Protein AF-A0A934BK18-F1 (afdb_monomer_lite)

Structure (mmCIF, N/CA/C/O backbone):
data_AF-A0A934BK18-F1
#
_entry.id   AF-A0A934BK18-F1
#
loop_
_atom_site.group_PDB
_atom_site.id
_atom_site.type_symbol
_atom_site.label_atom_id
_atom_site.label_alt_id
_atom_site.label_comp_id
_atom_site.label_asym_id
_atom_site.label_entity_id
_atom_site.label_seq_id
_atom_site.pdbx_PDB_ins_code
_atom_site.Cartn_x
_atom_site.Cartn_y
_atom_site.Cartn_z
_atom_site.occupancy
_atom_site.B_iso_or_equiv
_atom_site.auth_seq_id
_atom_site.auth_comp_id
_atom_site.auth_asym_id
_atom_site.auth_atom_id
_atom_site.pdbx_PDB_model_num
ATOM 1 N N . MET A 1 1 ? 0.344 -13.585 41.968 1.00 35.19 1 MET A N 1
ATOM 2 C CA . MET A 1 1 ? -0.443 -13.131 43.135 1.00 35.19 1 MET A CA 1
ATOM 3 C C . MET A 1 1 ? -1.221 -11.877 42.760 1.00 35.19 1 MET A C 1
ATOM 5 O O . MET A 1 1 ? -0.662 -10.790 42.778 1.00 35.19 1 MET A O 1
ATOM 9 N N . ARG A 1 2 ? -2.486 -12.023 42.359 1.00 34.22 2 ARG A N 1
ATOM 10 C CA . ARG A 1 2 ? -3.417 -10.903 42.168 1.00 34.22 2 ARG A CA 1
ATOM 11 C C . ARG A 1 2 ? -4.513 -11.122 43.208 1.00 34.22 2 ARG A C 1
ATOM 13 O O . ARG A 1 2 ? -5.213 -12.125 43.140 1.00 34.22 2 ARG A O 1
ATOM 20 N N . LYS A 1 3 ? -4.533 -10.294 44.254 1.00 34.34 3 LYS A N 1
ATOM 21 C CA . LYS A 1 3 ? -5.496 -10.414 45.356 1.00 34.34 3 LYS A CA 1
ATOM 22 C C . LYS A 1 3 ? -6.856 -9.939 44.840 1.00 34.34 3 LYS A C 1
ATOM 24 O O . LYS A 1 3 ? -6.999 -8.765 44.517 1.00 34.34 3 LYS A O 1
ATOM 29 N N . TYR A 1 4 ? -7.811 -10.855 44.724 1.00 42.56 4 TYR A N 1
ATOM 30 C CA . TYR A 1 4 ? -9.207 -10.534 44.439 1.00 42.56 4 TYR A CA 1
ATOM 31 C C . TYR A 1 4 ? -9.927 -10.365 45.777 1.00 42.56 4 TYR A C 1
ATOM 33 O O . TYR A 1 4 ? -10.005 -11.307 46.563 1.00 42.56 4 TYR A O 1
ATOM 41 N N . LEU A 1 5 ? -10.378 -9.144 46.064 1.00 36.72 5 LEU A N 1
ATOM 42 C CA . LEU A 1 5 ? -11.170 -8.838 47.250 1.00 36.72 5 LEU A CA 1
ATOM 43 C C . LEU A 1 5 ? -12.638 -9.137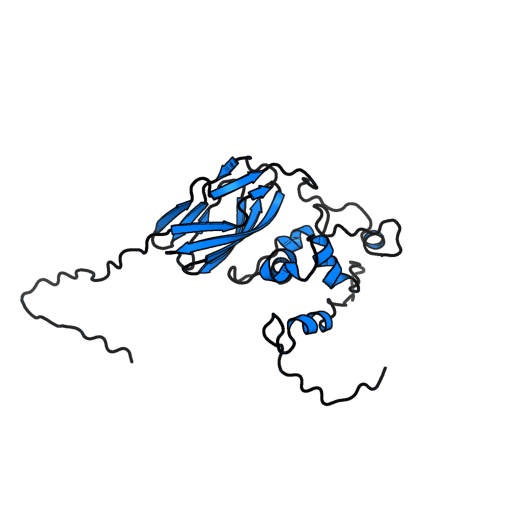 46.915 1.00 36.72 5 LEU A C 1
ATOM 45 O O . LEU A 1 5 ? -13.284 -8.360 46.216 1.00 36.72 5 LEU A O 1
ATOM 49 N N . PHE A 1 6 ? -13.141 -10.287 47.360 1.00 41.41 6 PHE A N 1
ATOM 50 C CA . PHE A 1 6 ? -14.564 -10.613 47.283 1.00 41.41 6 PHE A CA 1
ATOM 51 C C . PHE A 1 6 ? -15.267 -9.998 48.496 1.00 41.41 6 PHE A C 1
ATOM 53 O O . PHE A 1 6 ? -15.027 -10.412 49.628 1.00 41.41 6 PHE A O 1
ATOM 60 N N . PHE A 1 7 ? -16.119 -8.999 48.269 1.00 39.34 7 PHE A N 1
ATOM 61 C CA . PHE A 1 7 ? -17.065 -8.539 49.283 1.00 39.34 7 PHE A CA 1
ATOM 62 C C . PHE A 1 7 ? -18.228 -9.536 49.323 1.00 39.34 7 PHE A C 1
ATOM 64 O O . PHE A 1 7 ? -19.034 -9.588 48.397 1.00 39.34 7 PHE A O 1
ATOM 71 N N . ILE A 1 8 ? -18.285 -10.359 50.371 1.00 43.78 8 ILE A N 1
ATOM 72 C CA . ILE A 1 8 ? -19.408 -11.267 50.628 1.00 43.78 8 ILE A CA 1
ATOM 73 C C . ILE A 1 8 ? -20.387 -10.522 51.538 1.00 43.78 8 ILE A C 1
ATOM 75 O O . ILE A 1 8 ? -20.134 -10.366 52.730 1.00 43.78 8 ILE A O 1
ATOM 79 N N . ILE A 1 9 ? -21.493 -10.042 50.972 1.00 39.28 9 ILE A N 1
ATOM 80 C CA . ILE A 1 9 ? -22.655 -9.578 51.737 1.00 39.28 9 ILE A CA 1
ATOM 81 C C . ILE A 1 9 ? -23.662 -10.733 51.731 1.00 39.28 9 ILE A C 1
ATOM 83 O O . ILE A 1 9 ? -24.251 -11.042 50.698 1.00 39.28 9 ILE A O 1
ATOM 87 N N . CYS A 1 10 ? -23.819 -11.403 52.874 1.00 44.12 10 CYS A N 1
ATOM 88 C CA . CYS A 1 10 ? -24.831 -12.440 53.079 1.00 44.12 10 CYS A CA 1
ATOM 89 C C . CYS A 1 10 ? -26.169 -11.806 53.478 1.00 44.12 10 CYS A C 1
ATOM 91 O O . CYS A 1 10 ? -26.274 -11.293 54.588 1.00 44.12 10 CYS A O 1
ATOM 93 N N . LEU A 1 11 ? -27.191 -11.907 52.620 1.00 44.81 11 LEU A N 1
ATOM 94 C CA . LEU A 1 11 ? -28.612 -11.840 52.994 1.00 44.81 11 LEU A CA 1
ATOM 95 C C . LEU A 1 11 ? -29.493 -12.459 51.879 1.00 44.81 11 LEU A C 1
ATOM 97 O O . LEU A 1 11 ? -29.498 -11.966 50.758 1.00 44.81 11 LEU A O 1
ATOM 101 N N . ALA A 1 12 ? -30.255 -13.501 52.249 1.00 50.34 12 ALA A N 1
ATOM 102 C CA . ALA A 1 12 ? -31.345 -14.193 51.526 1.00 50.34 12 ALA A CA 1
ATOM 103 C C . ALA A 1 12 ? -31.002 -15.102 50.306 1.00 50.34 12 ALA A C 1
ATOM 105 O O . ALA A 1 12 ? -30.090 -14.809 49.533 1.00 50.34 12 ALA A O 1
ATOM 106 N N . PRO A 1 13 ? -31.730 -16.230 50.106 1.00 55.06 13 PRO A N 1
ATOM 107 C CA . PRO A 1 13 ? -31.470 -17.175 49.024 1.00 55.06 13 PRO A CA 1
ATOM 108 C C . PRO A 1 13 ? -32.047 -16.642 47.711 1.00 55.06 13 PRO A C 1
ATOM 110 O O . PRO A 1 13 ? -33.224 -16.792 47.401 1.00 55.06 13 PRO A O 1
ATOM 113 N N . GLY A 1 14 ? -31.185 -16.005 46.934 1.00 55.38 14 GLY A N 1
ATOM 114 C CA . GLY A 1 14 ? -31.468 -15.566 45.579 1.00 55.38 14 GLY A CA 1
ATOM 115 C C . GLY A 1 14 ? -30.178 -15.061 44.967 1.00 55.38 14 GLY A C 1
ATOM 116 O O . GLY A 1 14 ? -29.900 -13.866 45.005 1.00 55.38 14 GLY A O 1
ATOM 117 N N . LEU A 1 15 ? -29.348 -15.975 44.457 1.00 49.81 15 LEU A N 1
ATOM 118 C CA . LEU A 1 15 ? -28.104 -15.613 43.786 1.00 49.81 15 LEU A CA 1
ATOM 119 C C . LEU A 1 15 ? -28.438 -14.997 42.420 1.00 49.81 15 LEU A C 1
ATOM 121 O O . LEU A 1 15 ? -28.404 -15.666 41.390 1.00 49.81 15 LEU A O 1
ATOM 125 N N . VAL A 1 16 ? -28.777 -13.711 42.408 1.00 54.88 16 VAL A N 1
ATOM 126 C CA . VAL A 1 16 ? -28.779 -12.919 41.180 1.00 54.88 16 VAL A CA 1
ATOM 127 C C . VAL A 1 16 ? -27.325 -12.575 40.886 1.00 54.88 16 VAL A C 1
ATOM 129 O O . VAL A 1 16 ? -26.762 -11.633 41.442 1.00 54.88 16 VAL A O 1
ATOM 132 N N . VAL A 1 17 ? -26.693 -13.368 40.022 1.00 54.62 17 VAL A N 1
ATOM 133 C CA . VAL A 1 17 ? -25.404 -13.007 39.427 1.00 54.62 17 VAL A CA 1
ATOM 134 C C . VAL A 1 17 ? -25.679 -11.893 38.423 1.00 54.62 17 VAL A C 1
ATOM 136 O O . VAL A 1 17 ? -25.976 -12.150 37.259 1.00 54.62 17 VAL A O 1
ATOM 139 N N . THR A 1 18 ? -25.624 -10.637 38.861 1.00 53.00 18 THR A N 1
ATOM 140 C CA . THR A 1 18 ? -25.493 -9.527 37.918 1.00 53.00 18 THR A CA 1
ATOM 141 C C . THR A 1 18 ? -24.049 -9.531 37.414 1.00 53.00 18 THR A C 1
ATOM 143 O O . THR A 1 18 ? -23.119 -9.432 38.219 1.00 53.00 18 THR A O 1
ATOM 146 N N . PRO A 1 19 ? -23.791 -9.679 36.103 1.00 55.84 19 PRO A N 1
ATOM 147 C CA . PRO A 1 19 ? -22.443 -9.502 35.592 1.00 55.84 19 PRO A CA 1
ATOM 148 C C . PRO A 1 19 ? -22.043 -8.029 35.764 1.00 55.84 19 PRO A C 1
ATOM 150 O O . PRO A 1 19 ? -22.368 -7.172 34.944 1.00 55.84 19 PRO A O 1
ATOM 153 N N . LEU A 1 20 ? -21.311 -7.720 36.838 1.00 54.34 20 LEU A N 1
ATOM 154 C CA . LEU A 1 20 ? -20.524 -6.493 36.932 1.00 54.34 20 LEU A CA 1
ATOM 155 C C . LEU A 1 20 ? -19.337 -6.635 35.976 1.00 54.34 20 LEU A C 1
ATOM 157 O O . LEU A 1 20 ? -18.290 -7.146 36.355 1.00 54.34 20 LEU A O 1
ATOM 161 N N . ASN A 1 21 ? -19.545 -6.255 34.717 1.00 47.84 21 ASN A N 1
ATOM 162 C CA . ASN A 1 21 ? -18.524 -5.708 33.820 1.00 47.84 21 ASN A CA 1
ATOM 163 C C . ASN A 1 21 ? -19.182 -5.278 32.504 1.00 47.84 21 ASN A C 1
ATOM 165 O O . ASN A 1 21 ? -18.887 -5.802 31.435 1.00 47.84 21 ASN A O 1
ATOM 169 N N . THR A 1 22 ? -20.055 -4.272 32.564 1.00 48.25 22 THR A N 1
ATOM 170 C CA . THR A 1 22 ? -20.246 -3.425 31.382 1.00 48.25 22 THR A CA 1
ATOM 171 C C . THR A 1 22 ? -19.159 -2.357 31.433 1.00 48.25 22 THR A C 1
ATOM 173 O O . THR A 1 22 ? -19.384 -1.244 31.901 1.00 48.25 22 THR A O 1
ATOM 176 N N . PHE A 1 23 ? -17.936 -2.700 31.018 1.00 57.19 23 PHE A N 1
ATOM 177 C CA . PHE A 1 23 ? -17.022 -1.653 30.570 1.00 57.19 23 PHE A CA 1
ATOM 178 C C . PHE A 1 23 ? -17.680 -1.056 29.331 1.00 57.19 23 PHE A C 1
ATOM 180 O O . PHE A 1 23 ? -17.844 -1.757 28.336 1.00 57.19 23 PHE A O 1
ATOM 187 N N . ALA A 1 24 ? -18.133 0.195 29.406 1.00 57.66 24 ALA A N 1
ATOM 188 C CA . ALA A 1 24 ? -18.642 0.883 28.229 1.00 57.66 24 ALA A CA 1
ATOM 189 C C . ALA A 1 24 ? -17.588 0.780 27.114 1.00 57.66 24 ALA A C 1
ATOM 191 O O . ALA A 1 24 ? -16.434 1.171 27.323 1.00 57.66 24 ALA A O 1
ATOM 192 N N . ALA A 1 25 ? -17.971 0.210 25.968 1.00 63.00 25 ALA A N 1
ATOM 193 C CA . ALA A 1 25 ? -17.081 0.063 24.825 1.00 63.00 25 ALA A CA 1
ATOM 194 C C . ALA A 1 25 ? -16.545 1.446 24.417 1.00 63.00 25 ALA A C 1
ATOM 196 O O . ALA A 1 25 ? -17.269 2.452 24.405 1.00 63.00 25 ALA A O 1
ATOM 197 N N . ALA A 1 26 ? -15.231 1.526 24.215 1.00 76.12 26 ALA A N 1
ATOM 198 C CA . ALA A 1 26 ? -14.563 2.790 23.964 1.00 76.12 26 ALA A CA 1
ATOM 199 C C . ALA A 1 26 ? -14.861 3.261 22.539 1.00 76.12 26 ALA A C 1
ATOM 201 O O . ALA A 1 26 ? -14.227 2.788 21.598 1.00 76.12 26 ALA A O 1
ATOM 202 N N . LYS A 1 27 ? -15.740 4.268 22.420 1.00 90.81 27 LYS A N 1
ATOM 203 C CA . LYS A 1 27 ? -16.230 4.767 21.132 1.00 90.81 27 LYS A CA 1
ATOM 204 C C . LYS A 1 27 ? -15.125 4.942 20.081 1.00 90.81 27 LYS A C 1
ATOM 206 O O . LYS A 1 27 ? -14.231 5.783 20.248 1.00 90.81 27 LYS A O 1
ATOM 211 N N . ILE A 1 28 ? -15.228 4.228 18.962 1.00 97.25 28 ILE A N 1
ATOM 212 C CA . ILE A 1 28 ? -14.283 4.318 17.850 1.00 97.25 28 ILE A CA 1
ATOM 213 C C . ILE A 1 28 ? -14.364 5.712 17.213 1.00 97.25 28 ILE A C 1
ATOM 215 O O . ILE A 1 28 ? -15.418 6.175 16.767 1.00 97.25 28 ILE A O 1
ATOM 219 N N . LYS A 1 29 ? -13.213 6.386 17.105 1.00 97.31 29 LYS A N 1
ATOM 220 C CA . LYS A 1 29 ? -13.074 7.674 16.409 1.00 97.31 29 LYS A CA 1
ATOM 221 C C . LYS A 1 29 ? -11.906 7.631 15.440 1.00 97.31 29 LYS A C 1
ATOM 223 O O . LYS A 1 29 ? -10.776 7.388 15.845 1.00 97.31 29 LYS A O 1
ATOM 228 N N . ILE A 1 30 ? -12.159 7.983 14.181 1.00 98.50 30 ILE A N 1
ATOM 229 C CA . ILE A 1 30 ? -11.130 8.091 13.140 1.00 98.50 30 ILE A CA 1
ATOM 230 C C . ILE A 1 30 ? -10.800 9.570 12.898 1.00 98.50 30 ILE A C 1
ATOM 232 O O . ILE A 1 30 ? -11.577 10.323 12.298 1.00 98.50 30 ILE A O 1
ATOM 236 N N . SER A 1 31 ? -9.626 10.007 13.353 1.00 97.81 31 SER A N 1
ATOM 237 C CA . SER A 1 31 ? -9.185 11.398 13.211 1.00 97.81 31 SER A CA 1
ATOM 238 C C . SER A 1 31 ? -8.606 11.660 11.822 1.00 97.81 31 SER A C 1
ATOM 240 O O . SER A 1 31 ? -9.036 12.600 11.146 1.00 97.81 31 SER A O 1
ATOM 242 N N . GLN A 1 32 ? -7.716 10.795 11.339 1.00 98.06 32 GLN A N 1
ATOM 243 C CA . GLN A 1 32 ? -6.962 11.021 10.107 1.00 98.06 32 GLN A CA 1
ATOM 244 C C . GLN A 1 32 ? -6.756 9.734 9.311 1.00 98.06 32 GLN A C 1
ATOM 246 O O . GLN A 1 32 ? -6.575 8.668 9.886 1.00 98.06 32 GLN A O 1
ATOM 251 N N . VAL A 1 33 ? -6.743 9.870 7.985 1.00 98.44 33 VAL A N 1
ATOM 252 C CA . VAL A 1 33 ? -6.405 8.827 7.009 1.00 98.44 33 VAL A CA 1
ATOM 253 C C . VAL A 1 33 ? -5.333 9.416 6.089 1.00 98.44 33 VAL A C 1
ATOM 255 O O . VAL A 1 33 ? -5.523 10.520 5.571 1.00 98.44 33 VAL A O 1
ATOM 258 N N . THR A 1 34 ? -4.196 8.736 5.942 1.00 97.25 34 THR A N 1
ATOM 259 C CA . THR A 1 34 ? -3.051 9.208 5.150 1.00 97.25 34 THR A CA 1
ATOM 260 C C . THR A 1 34 ? -2.441 8.058 4.341 1.00 97.25 34 THR A C 1
ATOM 262 O O . THR A 1 34 ? -2.022 7.082 4.958 1.00 97.25 34 THR A O 1
ATOM 265 N N . PRO A 1 35 ? -2.294 8.180 3.010 1.00 97.00 35 PRO A N 1
ATOM 266 C CA . PRO A 1 35 ? -2.799 9.276 2.181 1.00 97.00 35 PRO A CA 1
ATOM 267 C C . PRO A 1 35 ? -4.337 9.308 2.144 1.00 97.00 35 PRO A C 1
ATOM 269 O O . PRO A 1 35 ? -4.997 8.312 2.410 1.00 97.00 35 PRO A O 1
ATOM 272 N N . LYS A 1 36 ? -4.917 10.470 1.821 1.00 97.62 36 LYS A N 1
ATOM 273 C CA . LYS A 1 36 ? -6.373 10.606 1.606 1.00 97.62 36 LYS A CA 1
ATOM 274 C C . LYS A 1 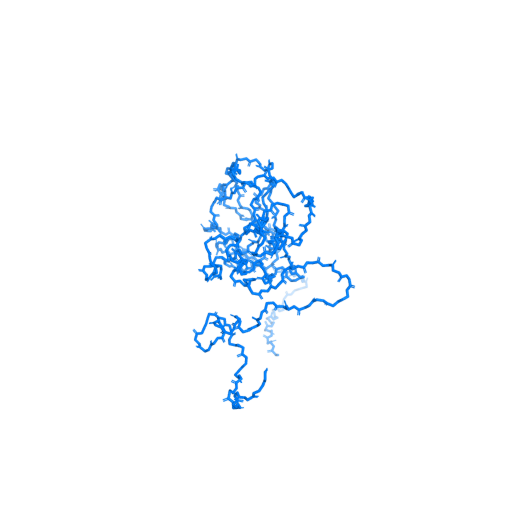36 ? -6.804 10.204 0.196 1.00 97.62 36 LYS A C 1
ATOM 276 O O . LYS A 1 36 ? -7.997 10.113 -0.064 1.00 97.62 36 LYS A O 1
ATOM 281 N N . VAL A 1 37 ? -5.846 10.039 -0.711 1.00 97.88 37 VAL A N 1
ATOM 282 C CA . VAL A 1 37 ? -6.074 9.737 -2.122 1.00 97.88 37 VAL A CA 1
ATOM 283 C C . VAL A 1 37 ? -5.245 8.517 -2.484 1.00 97.88 37 VAL A C 1
ATOM 285 O O . VAL A 1 37 ? -4.060 8.467 -2.154 1.00 97.88 37 VAL A O 1
ATOM 288 N N . VAL A 1 38 ? -5.882 7.577 -3.166 1.00 97.25 38 VAL A N 1
ATOM 289 C CA . VAL A 1 38 ? -5.275 6.414 -3.814 1.00 97.25 38 VAL A CA 1
ATOM 290 C C . VAL A 1 38 ? -5.782 6.349 -5.249 1.00 97.25 38 VAL A C 1
ATOM 292 O O . VAL A 1 38 ? -6.830 6.916 -5.569 1.00 97.25 38 VAL A O 1
ATOM 295 N N . GLN A 1 39 ? -5.029 5.713 -6.127 1.00 96.62 39 GLN A N 1
ATOM 296 C CA . GLN A 1 39 ? -5.395 5.501 -7.521 1.00 96.62 39 GLN A CA 1
ATOM 297 C C . GLN A 1 39 ? -5.787 4.041 -7.742 1.00 96.62 39 GLN A C 1
ATOM 299 O O . GLN A 1 39 ? -5.387 3.167 -6.982 1.00 96.62 39 GLN A O 1
ATOM 304 N N . GLN A 1 40 ? -6.572 3.767 -8.777 1.00 96.62 40 GLN A N 1
ATOM 305 C CA . GLN A 1 40 ? -6.740 2.404 -9.283 1.00 96.62 40 GLN A CA 1
ATOM 306 C C . GLN A 1 40 ? -5.369 1.751 -9.535 1.00 96.62 40 GLN A C 1
ATOM 308 O O . GLN A 1 40 ? -4.404 2.446 -9.862 1.00 96.62 40 GLN A O 1
ATOM 313 N N . ASN A 1 41 ? -5.282 0.432 -9.366 1.00 93.38 41 ASN A N 1
ATOM 314 C CA . ASN A 1 41 ? -4.041 -0.350 -9.455 1.00 93.38 41 ASN A CA 1
ATOM 315 C C . ASN A 1 41 ? -2.961 0.012 -8.401 1.00 93.38 41 ASN A C 1
ATOM 317 O O . ASN A 1 41 ? -1.826 -0.468 -8.470 1.00 93.38 41 ASN A O 1
ATOM 321 N N . ASP A 1 42 ? -3.248 0.856 -7.401 1.00 93.75 42 ASP A N 1
ATOM 322 C CA . ASP A 1 42 ? -2.253 1.210 -6.382 1.00 93.75 42 ASP A CA 1
ATOM 323 C C . ASP A 1 42 ? -1.890 0.029 -5.471 1.00 93.75 42 ASP A C 1
ATOM 325 O O . ASP A 1 42 ? -2.727 -0.791 -5.100 1.00 93.75 42 ASP A O 1
ATOM 329 N N . ILE A 1 43 ? -0.638 0.031 -5.002 1.00 94.31 43 ILE A N 1
ATOM 330 C CA . ILE A 1 43 ? -0.189 -0.744 -3.839 1.00 94.31 43 ILE A CA 1
ATOM 331 C C . ILE A 1 43 ? 0.444 0.237 -2.854 1.00 94.31 43 ILE A C 1
ATOM 333 O O . ILE A 1 43 ? 1.469 0.861 -3.155 1.00 94.31 43 ILE A O 1
ATOM 337 N N . LYS A 1 44 ? -0.181 0.437 -1.689 1.00 95.25 44 LYS A N 1
ATOM 338 C CA . LYS A 1 44 ? 0.193 1.518 -0.758 1.00 95.25 44 LYS A CA 1
ATOM 339 C C . LYS A 1 44 ? 0.089 1.103 0.700 1.00 95.25 44 LYS A C 1
ATOM 341 O O . LYS A 1 44 ? -0.627 0.177 1.065 1.00 95.25 44 LYS A O 1
ATOM 346 N N . ILE A 1 45 ? 0.776 1.874 1.540 1.00 96.62 45 ILE A N 1
ATOM 347 C CA . ILE A 1 45 ? 0.585 1.859 2.987 1.00 96.62 45 ILE A CA 1
ATOM 348 C C . ILE A 1 45 ? -0.334 3.007 3.386 1.00 96.62 45 ILE A C 1
ATOM 350 O O . ILE A 1 45 ? 0.008 4.180 3.220 1.00 96.62 45 ILE A O 1
ATOM 354 N N . LEU A 1 46 ? -1.477 2.652 3.959 1.00 97.44 46 LEU A N 1
ATOM 355 C CA . LEU A 1 46 ? -2.417 3.560 4.588 1.00 97.44 46 LEU A CA 1
ATOM 356 C C . LEU A 1 46 ? -2.124 3.649 6.090 1.00 97.44 46 LEU A C 1
ATOM 358 O O . LEU A 1 46 ? -2.010 2.645 6.789 1.00 97.44 46 LEU A O 1
ATOM 362 N N . SER A 1 47 ? -2.014 4.867 6.608 1.00 97.31 47 SER A N 1
ATOM 363 C CA . SER A 1 47 ? -1.925 5.161 8.035 1.00 97.31 47 SER A CA 1
ATOM 364 C C . SER A 1 47 ? -3.207 5.846 8.490 1.00 97.31 47 SER A C 1
ATOM 366 O O . SER A 1 47 ? -3.486 6.979 8.097 1.00 97.31 47 SER A O 1
ATOM 368 N N . ILE A 1 48 ? -3.937 5.195 9.387 1.00 98.38 48 ILE A N 1
ATOM 369 C CA . ILE A 1 48 ? -5.163 5.705 9.995 1.00 98.38 48 ILE A CA 1
ATOM 370 C C . ILE A 1 48 ? -4.876 6.009 11.464 1.00 98.38 48 ILE A C 1
ATOM 372 O O . ILE A 1 48 ? -4.317 5.177 12.174 1.00 98.38 48 ILE A O 1
ATOM 376 N N . GLN A 1 49 ? -5.227 7.205 11.924 1.00 98.19 49 GLN A N 1
ATOM 377 C CA . GLN A 1 49 ? -5.092 7.615 13.323 1.00 98.19 49 GLN A CA 1
ATOM 378 C C . GLN A 1 49 ? -6.468 7.790 13.959 1.00 98.19 49 GLN A C 1
ATOM 380 O O . GLN A 1 49 ? -7.434 8.160 13.283 1.00 98.19 49 GLN A O 1
ATOM 385 N N . GLY A 1 50 ? -6.552 7.544 15.264 1.00 97.69 50 GLY A N 1
ATOM 386 C CA . GLY A 1 50 ? -7.810 7.598 15.989 1.00 97.69 50 GLY A CA 1
ATOM 387 C C . GLY A 1 50 ? -7.721 7.158 17.446 1.00 97.69 50 GLY A C 1
ATOM 388 O O . GLY A 1 50 ? -6.680 7.281 18.092 1.00 97.69 50 GLY A O 1
AT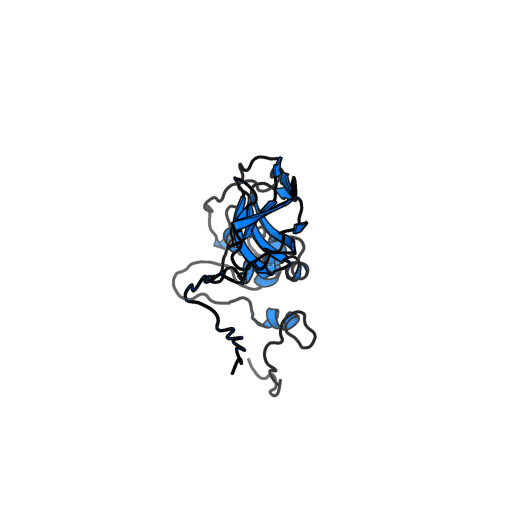OM 389 N N . SER A 1 51 ? -8.844 6.674 17.963 1.00 97.00 51 SER A N 1
ATOM 390 C CA . SER A 1 51 ? -8.993 6.111 19.306 1.00 97.00 51 SER A CA 1
ATOM 391 C C . SER A 1 51 ? -10.080 5.040 19.319 1.00 97.00 51 SER A C 1
ATOM 393 O O . SER A 1 51 ? -10.952 5.047 18.451 1.00 97.00 51 SER A O 1
ATOM 395 N N . GLY A 1 52 ? -10.050 4.169 20.329 1.00 95.56 52 GLY A N 1
ATOM 396 C CA . GLY A 1 52 ? -11.068 3.130 20.530 1.00 95.56 52 GLY A CA 1
ATOM 397 C C . GLY A 1 52 ? -10.845 1.871 19.693 1.00 95.56 52 GLY A C 1
ATOM 398 O O . GLY A 1 52 ? -11.649 0.954 19.752 1.00 95.56 52 GLY A O 1
ATOM 399 N N . PHE A 1 53 ? -9.756 1.792 18.924 1.00 96.94 53 PHE A N 1
ATOM 400 C CA . PHE A 1 53 ? -9.445 0.598 18.137 1.00 96.94 53 PHE A CA 1
ATOM 401 C C . PHE A 1 53 ? -9.032 -0.561 19.044 1.00 96.94 53 PHE A C 1
ATOM 403 O O . PHE A 1 53 ? -8.349 -0.363 20.054 1.00 96.94 53 PHE A O 1
ATOM 410 N N . GLN A 1 54 ? -9.372 -1.777 18.641 1.00 95.06 54 GLN A N 1
ATOM 411 C CA . GLN A 1 54 ? -8.960 -2.997 19.324 1.00 95.06 54 GLN A CA 1
ATOM 412 C C . GLN A 1 54 ? -8.062 -3.847 18.431 1.00 95.06 54 GLN A C 1
ATOM 414 O O . GLN A 1 54 ? -8.142 -3.807 17.203 1.00 95.06 54 GLN A O 1
ATOM 419 N N . LYS A 1 55 ? -7.170 -4.625 19.051 1.00 91.19 55 LYS A N 1
ATOM 420 C CA . LYS A 1 55 ? -6.373 -5.607 18.312 1.00 91.19 55 LYS A CA 1
ATOM 421 C C . LYS A 1 55 ? -7.328 -6.628 17.685 1.00 91.19 55 LYS A C 1
ATOM 423 O O . LYS A 1 55 ? -8.184 -7.153 18.385 1.00 91.19 55 LYS A O 1
ATOM 428 N N . GLY A 1 56 ? -7.151 -6.907 16.394 1.00 88.81 56 GLY A N 1
ATOM 429 C CA . GLY A 1 56 ? -8.043 -7.790 15.636 1.00 88.81 56 GLY A CA 1
ATOM 430 C C . GLY A 1 56 ? -9.272 -7.096 15.048 1.00 88.81 56 GLY A C 1
ATOM 431 O O . GLY A 1 56 ? -10.120 -7.784 14.501 1.00 88.81 56 GLY A O 1
ATOM 432 N N . ALA A 1 57 ? -9.379 -5.766 15.148 1.00 95.75 57 ALA A N 1
ATOM 433 C CA . ALA A 1 57 ? -10.413 -5.032 14.430 1.00 95.75 57 ALA A CA 1
ATOM 434 C C . ALA A 1 57 ? -10.297 -5.233 12.910 1.00 95.75 57 ALA A C 1
ATOM 436 O O . ALA A 1 57 ? -9.205 -5.389 12.363 1.00 95.75 57 ALA A O 1
ATOM 437 N N . GLU A 1 58 ? -11.430 -5.171 12.232 1.00 96.69 58 GLU A N 1
ATOM 438 C CA . GLU A 1 58 ? -11.522 -5.239 10.782 1.00 96.69 58 GLU A CA 1
ATOM 439 C C . GLU A 1 58 ? -11.537 -3.827 10.200 1.00 96.69 58 GLU A C 1
ATOM 441 O O . GLU A 1 58 ? -12.172 -2.919 10.745 1.00 96.69 58 GLU A O 1
ATOM 446 N N . LEU A 1 59 ? -10.817 -3.639 9.094 1.00 98.19 59 LEU A N 1
ATOM 447 C CA . LEU A 1 59 ? -10.779 -2.395 8.335 1.00 98.19 59 LEU A CA 1
ATOM 448 C C . LEU A 1 59 ? -11.464 -2.618 6.990 1.00 98.19 59 LEU A C 1
ATOM 450 O O . LEU A 1 59 ? -10.979 -3.405 6.182 1.00 98.19 59 LEU A O 1
ATOM 454 N N . ASP A 1 60 ? -12.526 -1.861 6.742 1.00 98.38 60 ASP A N 1
ATOM 455 C CA . ASP A 1 60 ? -13.247 -1.841 5.475 1.00 98.38 60 ASP A CA 1
ATOM 456 C C . ASP A 1 60 ? -13.063 -0.476 4.788 1.00 98.38 60 ASP A C 1
ATOM 458 O O . ASP A 1 60 ? -13.224 0.595 5.390 1.00 98.38 60 ASP A O 1
ATOM 462 N N . LEU A 1 61 ? -12.657 -0.534 3.520 1.00 98.50 61 LEU A N 1
ATOM 463 C CA . LEU A 1 61 ? -12.380 0.610 2.648 1.00 98.50 61 LEU A CA 1
ATOM 464 C C . LEU A 1 61 ? -13.340 0.669 1.444 1.00 98.50 61 LEU A C 1
ATOM 466 O O . LEU A 1 61 ? -13.224 1.578 0.615 1.00 98.50 61 LEU A O 1
ATOM 470 N N . GLY A 1 62 ? -14.298 -0.259 1.380 1.00 97.94 62 GLY A N 1
ATOM 471 C CA . GLY A 1 62 ? -15.225 -0.464 0.279 1.00 97.94 62 GLY A CA 1
ATOM 472 C C . GLY A 1 62 ? -14.716 -1.439 -0.785 1.00 97.94 62 GLY A C 1
ATOM 473 O O . GLY A 1 62 ? -13.536 -1.778 -0.853 1.00 97.94 62 GLY A O 1
ATOM 474 N N . GLU A 1 63 ? -15.645 -1.858 -1.644 1.00 97.81 63 GLU A N 1
ATOM 475 C CA . GLU A 1 63 ? -15.400 -2.739 -2.790 1.00 97.81 63 GLU A CA 1
ATOM 476 C C . GLU A 1 63 ? -14.292 -2.210 -3.722 1.00 97.81 63 GLU A C 1
ATOM 478 O O . GLU A 1 63 ? -14.171 -0.999 -3.947 1.00 97.81 63 GLU A O 1
ATOM 483 N N . GLY A 1 64 ? -13.488 -3.131 -4.264 1.00 97.44 64 GLY A N 1
ATOM 484 C CA . GLY A 1 64 ? -12.339 -2.828 -5.121 1.00 97.44 64 GLY A CA 1
ATOM 485 C C . GLY A 1 64 ? -11.071 -2.410 -4.362 1.00 97.44 64 GLY A C 1
ATOM 486 O O . GLY A 1 64 ? -10.094 -1.982 -4.975 1.00 97.44 64 GLY A O 1
ATOM 487 N N . ILE A 1 65 ? -11.073 -2.461 -3.022 1.00 98.31 65 ILE A N 1
ATOM 488 C CA . ILE A 1 65 ? -9.883 -2.223 -2.195 1.00 98.31 65 ILE A CA 1
ATOM 489 C C . ILE A 1 65 ? -9.666 -3.416 -1.268 1.00 98.31 65 ILE A C 1
ATOM 491 O O . ILE A 1 65 ? -10.459 -3.674 -0.367 1.00 98.31 65 ILE A O 1
ATOM 495 N N . THR A 1 66 ? -8.535 -4.097 -1.436 1.00 97.50 66 THR A N 1
ATOM 496 C CA . THR A 1 66 ? -8.154 -5.236 -0.594 1.00 97.50 66 THR A CA 1
ATOM 497 C C . THR A 1 66 ? -7.153 -4.804 0.473 1.00 97.50 66 THR A C 1
ATOM 499 O O . THR A 1 66 ? -6.135 -4.178 0.172 1.00 97.50 66 THR A O 1
ATOM 502 N N . VAL A 1 67 ? -7.406 -5.175 1.732 1.00 97.38 67 VAL A N 1
ATOM 503 C CA . VAL A 1 67 ? -6.455 -5.012 2.842 1.00 97.38 67 VAL A CA 1
ATOM 504 C C . VAL A 1 67 ? -5.594 -6.271 2.946 1.00 97.38 67 VAL A C 1
ATOM 506 O O . VAL A 1 67 ? -6.052 -7.305 3.416 1.00 97.38 67 VAL A O 1
ATOM 509 N N . LEU A 1 68 ? -4.334 -6.184 2.515 1.00 95.81 68 LEU A N 1
ATOM 510 C CA . LEU A 1 68 ? -3.395 -7.314 2.533 1.00 95.81 68 LEU A CA 1
ATOM 511 C C . LEU A 1 68 ? -2.874 -7.615 3.943 1.00 95.81 68 LEU A C 1
ATOM 513 O O . LEU A 1 68 ? -2.690 -8.767 4.326 1.00 95.81 68 LEU A O 1
ATOM 517 N N . SER A 1 69 ? -2.589 -6.568 4.715 1.00 95.19 69 SER A N 1
ATOM 518 C CA . SER A 1 69 ? -2.138 -6.673 6.103 1.00 95.19 69 SER A CA 1
ATOM 519 C C . SER A 1 69 ? -2.517 -5.416 6.878 1.00 95.19 69 SER A C 1
ATOM 521 O O . SER A 1 69 ? -2.627 -4.333 6.298 1.00 95.19 69 SER A O 1
ATOM 523 N N . ALA A 1 70 ? -2.719 -5.543 8.191 1.00 95.25 70 ALA A N 1
ATOM 524 C CA . ALA A 1 70 ? -3.057 -4.422 9.060 1.00 95.25 70 ALA A CA 1
ATOM 525 C C . ALA A 1 70 ? -2.440 -4.586 10.456 1.00 95.25 70 ALA A C 1
ATOM 527 O O . ALA A 1 70 ? -2.839 -5.437 11.249 1.00 95.25 70 ALA A O 1
ATOM 528 N N . ASN A 1 71 ? -1.504 -3.699 10.794 1.00 94.06 71 ASN A N 1
ATOM 529 C CA . ASN A 1 71 ? -1.022 -3.536 12.159 1.00 94.06 71 ASN A CA 1
ATOM 530 C C . ASN A 1 71 ? -1.951 -2.568 12.904 1.00 94.06 71 ASN A C 1
ATOM 532 O O . ASN A 1 71 ? -2.004 -1.377 12.577 1.00 94.06 71 ASN A O 1
ATOM 536 N N . ILE A 1 72 ? -2.682 -3.082 13.893 1.00 94.69 72 ILE A N 1
ATOM 537 C CA . ILE A 1 72 ? -3.695 -2.331 14.640 1.00 94.69 72 ILE A CA 1
ATOM 538 C C . ILE A 1 72 ? -3.257 -2.158 16.092 1.00 94.69 72 ILE A C 1
ATOM 540 O O . ILE A 1 72 ? -2.969 -3.115 16.809 1.00 94.69 72 ILE A O 1
ATOM 544 N N . THR A 1 73 ? -3.254 -0.905 16.529 1.00 93.75 73 THR A N 1
ATOM 545 C CA . THR A 1 73 ? -3.057 -0.476 17.916 1.00 93.75 73 THR A CA 1
ATOM 546 C C . THR A 1 73 ? -4.261 0.350 18.353 1.00 93.75 73 THR A C 1
ATOM 548 O O . THR A 1 73 ? -5.037 0.794 17.513 1.00 93.75 73 THR A O 1
ATOM 551 N N . THR A 1 74 ? -4.371 0.677 19.640 1.00 94.44 74 THR A N 1
ATOM 552 C CA . THR A 1 74 ? -5.518 1.431 20.184 1.00 94.44 74 THR A CA 1
ATOM 553 C C . THR A 1 74 ? -5.713 2.837 19.608 1.00 94.44 74 THR A C 1
ATOM 555 O O . THR A 1 74 ? -6.778 3.433 19.784 1.00 94.44 74 THR A O 1
ATOM 558 N N . ARG A 1 75 ? -4.695 3.389 18.931 1.00 95.69 75 ARG A N 1
ATOM 559 C CA . ARG A 1 75 ? -4.719 4.750 18.365 1.00 95.69 75 ARG A CA 1
ATOM 560 C C . ARG A 1 75 ? -4.324 4.841 16.894 1.00 95.69 75 ARG A C 1
ATOM 562 O O . ARG A 1 75 ? -4.414 5.917 16.301 1.00 95.69 75 ARG A O 1
ATOM 569 N N . LYS A 1 76 ? -3.838 3.752 16.301 1.00 95.81 76 LYS A N 1
ATOM 570 C CA . LYS A 1 76 ? -3.296 3.764 14.942 1.00 95.81 76 LYS A CA 1
ATOM 571 C C . LYS A 1 76 ? -3.498 2.426 14.252 1.00 95.81 76 LYS A C 1
ATOM 573 O O . LYS A 1 76 ? -3.201 1.393 14.846 1.00 95.81 76 LYS A O 1
ATOM 578 N N . ILE A 1 77 ? -3.899 2.488 12.989 1.00 97.12 77 ILE A N 1
ATOM 579 C CA . ILE A 1 77 ? -3.867 1.373 12.047 1.00 97.12 77 ILE A CA 1
ATOM 580 C C . ILE A 1 77 ? -2.858 1.703 10.957 1.00 97.12 77 ILE A C 1
ATOM 582 O O . ILE A 1 77 ? -2.842 2.813 10.419 1.00 97.12 77 ILE A O 1
ATOM 586 N N . LYS A 1 78 ? -2.004 0.739 10.639 1.00 96.19 78 LYS A N 1
ATOM 587 C CA . LYS A 1 78 ? -1.126 0.786 9.479 1.00 96.19 78 LYS A CA 1
ATOM 588 C C . LYS A 1 78 ? -1.450 -0.404 8.594 1.00 96.19 78 LYS A C 1
ATOM 590 O O . LYS A 1 78 ? -1.155 -1.530 8.975 1.00 96.19 78 LYS A O 1
ATOM 595 N N . ALA A 1 79 ? -2.068 -0.134 7.454 1.00 97.00 79 ALA A N 1
ATOM 596 C CA . ALA A 1 79 ? -2.572 -1.154 6.553 1.00 97.00 79 ALA A CA 1
ATOM 597 C C . ALA A 1 79 ? -1.853 -1.099 5.208 1.00 97.00 79 ALA A C 1
ATOM 599 O O . ALA A 1 79 ? -1.666 -0.019 4.648 1.00 97.00 79 ALA A O 1
ATOM 600 N N . GLN A 1 80 ? -1.459 -2.255 4.693 1.00 97.50 80 GLN A N 1
ATOM 601 C CA . GLN A 1 80 ? -1.054 -2.415 3.305 1.00 97.50 80 GLN A CA 1
ATOM 602 C C . GLN A 1 80 ? -2.285 -2.756 2.485 1.00 97.50 80 GLN A C 1
ATOM 604 O O . GLN A 1 80 ? -3.026 -3.672 2.839 1.00 97.50 80 GLN A O 1
ATOM 609 N N . ILE A 1 81 ? -2.496 -2.019 1.402 1.00 97.75 81 ILE A N 1
ATOM 610 C CA . ILE A 1 81 ? -3.682 -2.166 0.568 1.00 97.75 81 ILE A CA 1
ATOM 611 C C . ILE A 1 81 ? -3.308 -2.297 -0.900 1.00 97.75 81 ILE A C 1
ATOM 613 O O . ILE A 1 81 ? -2.291 -1.744 -1.337 1.00 97.75 81 ILE A O 1
ATOM 617 N N . THR A 1 82 ? -4.168 -2.981 -1.644 1.00 96.56 82 THR A N 1
ATOM 618 C CA . THR A 1 82 ? -4.233 -2.899 -3.102 1.00 96.56 82 THR A CA 1
ATOM 619 C C . THR A 1 82 ? -5.550 -2.267 -3.506 1.00 96.56 82 THR A C 1
ATOM 621 O O . THR A 1 82 ? -6.565 -2.468 -2.842 1.00 96.56 82 THR A O 1
ATOM 624 N N . VAL A 1 83 ? -5.523 -1.485 -4.576 1.00 97.19 83 VAL A N 1
ATOM 625 C CA . VAL A 1 83 ? -6.723 -0.940 -5.208 1.00 97.19 83 VAL A CA 1
ATOM 626 C C . VAL A 1 83 ? -6.835 -1.585 -6.573 1.00 97.19 83 VAL A C 1
ATOM 628 O O . VAL A 1 83 ? -5.872 -1.554 -7.337 1.00 97.19 83 VAL A O 1
ATOM 631 N N . ASP A 1 84 ? -7.988 -2.154 -6.873 1.00 95.81 84 ASP A N 1
ATOM 632 C CA . ASP A 1 84 ? -8.213 -2.837 -8.138 1.00 95.81 84 ASP A CA 1
ATOM 633 C C . ASP A 1 84 ? -8.264 -1.821 -9.287 1.00 95.81 84 ASP A C 1
ATOM 635 O O . ASP A 1 84 ? -8.499 -0.619 -9.089 1.00 95.81 84 ASP A O 1
ATOM 639 N N . LEU A 1 85 ? -7.962 -2.278 -10.502 1.00 94.69 85 LEU A N 1
ATOM 640 C CA . LEU A 1 85 ? -7.912 -1.406 -11.673 1.00 94.69 85 LEU A CA 1
ATOM 641 C C . LEU A 1 85 ? -9.306 -0.866 -12.047 1.00 94.69 85 LEU A C 1
ATOM 643 O O . LEU A 1 85 ? -9.424 0.248 -12.555 1.00 94.69 85 LEU A O 1
ATOM 647 N N . ASP A 1 86 ? -10.360 -1.618 -11.739 1.00 95.25 86 ASP A N 1
ATOM 648 C CA . ASP A 1 86 ? -11.768 -1.306 -12.000 1.00 95.25 86 ASP A CA 1
ATOM 649 C C . ASP A 1 86 ? -12.510 -0.701 -10.790 1.00 95.25 86 ASP A C 1
ATOM 651 O O . ASP A 1 86 ? -13.668 -0.291 -10.915 1.00 95.25 86 ASP A O 1
ATOM 655 N N . ALA A 1 87 ? -11.841 -0.550 -9.640 1.00 97.56 87 ALA A N 1
ATOM 656 C CA . ALA A 1 87 ? -12.425 0.031 -8.434 1.00 97.56 87 ALA A CA 1
ATOM 657 C C . ALA A 1 87 ? -13.083 1.388 -8.734 1.00 97.56 87 ALA A C 1
ATOM 659 O O . ALA A 1 87 ? -12.452 2.290 -9.298 1.00 97.56 87 ALA A O 1
ATOM 660 N N . SER A 1 88 ? -14.353 1.578 -8.355 1.00 97.69 88 SER A N 1
ATOM 661 C CA . SER A 1 88 ? -15.090 2.773 -8.793 1.00 97.69 88 SER A CA 1
ATOM 662 C C . SER A 1 88 ? -14.482 4.067 -8.223 1.00 97.69 88 SER A C 1
ATOM 664 O O . SER A 1 88 ? -14.170 4.174 -7.031 1.00 97.69 88 SER A O 1
ATOM 666 N N . ILE A 1 89 ? -14.355 5.083 -9.077 1.00 98.19 89 ILE A N 1
ATOM 667 C CA . ILE A 1 89 ? -13.752 6.380 -8.748 1.00 98.19 89 ILE A CA 1
ATOM 668 C C . ILE A 1 89 ? -14.724 7.196 -7.894 1.00 98.19 89 ILE A C 1
ATOM 670 O O . ILE A 1 89 ? -15.705 7.747 -8.394 1.00 98.19 89 ILE A O 1
ATOM 674 N N . SER A 1 90 ? -14.461 7.300 -6.594 1.00 98.12 90 SER A N 1
ATOM 675 C CA . SER A 1 90 ? -15.319 8.057 -5.682 1.00 98.12 90 SER A CA 1
ATOM 676 C C . SER A 1 90 ? -14.630 8.362 -4.350 1.00 98.12 90 SER A C 1
ATOM 678 O O . SER A 1 90 ? -13.522 7.905 -4.061 1.00 98.12 90 SER A O 1
ATOM 680 N N . LYS A 1 91 ? -15.292 9.174 -3.516 1.00 98.38 91 LYS A N 1
ATOM 681 C CA . LYS A 1 91 ? -14.947 9.277 -2.094 1.00 98.38 91 LYS A CA 1
ATOM 682 C C . LYS A 1 91 ? -15.615 8.118 -1.351 1.00 98.38 91 LYS A C 1
ATOM 684 O O . LYS A 1 91 ? -16.830 7.978 -1.442 1.00 98.38 91 LYS A O 1
ATOM 689 N N . ARG A 1 92 ? -14.825 7.351 -0.604 1.00 98.00 92 ARG A N 1
ATOM 690 C CA . ARG A 1 92 ? -15.226 6.180 0.176 1.00 98.00 92 ARG A CA 1
ATOM 691 C C . ARG A 1 92 ? -15.230 6.494 1.663 1.00 98.00 92 ARG A C 1
ATOM 693 O O . ARG A 1 92 ? -14.428 7.300 2.154 1.00 98.00 92 ARG A O 1
ATOM 700 N N . ASP A 1 93 ? -16.142 5.852 2.369 1.00 98.31 93 ASP A N 1
ATOM 701 C CA . ASP A 1 93 ? -16.125 5.829 3.821 1.00 98.31 93 ASP A CA 1
ATOM 702 C C . ASP A 1 93 ? -15.029 4.861 4.283 1.00 98.31 93 ASP A C 1
ATOM 704 O O . ASP A 1 93 ? -14.712 3.894 3.599 1.00 98.31 93 ASP A O 1
ATOM 708 N N . VAL A 1 94 ? -14.408 5.160 5.421 1.00 98.62 94 VAL A N 1
ATOM 709 C CA . VAL A 1 94 ? -13.467 4.246 6.083 1.00 98.62 94 VAL A CA 1
ATOM 710 C C . VAL A 1 94 ? -14.161 3.722 7.321 1.00 98.62 94 VAL A C 1
ATOM 712 O O . VAL A 1 94 ? -14.497 4.529 8.194 1.00 98.62 94 VAL A O 1
ATOM 715 N N . VAL A 1 95 ? -14.379 2.414 7.389 1.00 98.56 95 VAL A N 1
ATOM 716 C CA . VAL A 1 95 ? -15.135 1.761 8.460 1.00 98.56 95 VAL A CA 1
ATOM 717 C C . VAL A 1 95 ? -14.209 0.831 9.233 1.00 98.56 95 VAL A C 1
ATOM 719 O O . VAL A 1 95 ? -13.394 0.119 8.656 1.00 98.56 95 VAL A O 1
ATOM 722 N N . ILE A 1 96 ? -14.309 0.875 10.558 1.00 98.44 96 ILE A N 1
ATOM 723 C CA . ILE A 1 96 ? -13.591 -0.021 11.462 1.00 98.44 96 ILE A CA 1
ATOM 724 C C . ILE A 1 96 ? -14.625 -0.736 12.320 1.00 98.44 96 ILE A C 1
ATOM 726 O O . ILE A 1 96 ? -15.463 -0.070 12.936 1.00 98.44 96 ILE A O 1
ATOM 730 N N . THR A 1 97 ? -14.529 -2.062 12.377 1.00 97.75 97 THR A N 1
ATOM 731 C CA . THR A 1 97 ? -15.349 -2.917 13.244 1.00 97.75 97 THR A CA 1
ATOM 732 C C . THR A 1 97 ? -14.438 -3.597 14.258 1.00 97.75 97 THR A C 1
ATOM 734 O O . THR A 1 97 ? -13.538 -4.342 13.882 1.00 97.75 97 THR A O 1
ATOM 737 N N . ASN A 1 98 ? -14.630 -3.327 15.545 1.00 97.06 98 ASN A N 1
ATOM 738 C CA . ASN A 1 98 ? -13.891 -4.010 16.603 1.00 97.06 98 ASN A CA 1
ATOM 739 C C . ASN A 1 98 ? -14.444 -5.432 16.842 1.00 97.06 98 ASN A C 1
ATOM 741 O O . ASN A 1 98 ? -15.603 -5.697 16.522 1.00 97.06 98 ASN A O 1
ATOM 745 N N . PRO A 1 99 ? -13.662 -6.337 17.467 1.00 95.88 99 PRO A N 1
ATOM 746 C CA . PRO A 1 99 ? -14.117 -7.690 17.808 1.00 95.88 99 PRO A CA 1
ATOM 747 C C . PRO A 1 99 ? -15.325 -7.750 18.754 1.00 95.88 99 PRO A C 1
ATOM 749 O O . PRO A 1 99 ? -16.038 -8.747 18.773 1.00 95.88 99 PRO A O 1
ATOM 752 N N . ASP A 1 100 ? -15.568 -6.698 19.537 1.00 93.94 100 ASP A N 1
ATOM 753 C CA . ASP A 1 100 ? -16.763 -6.557 20.380 1.00 93.94 100 ASP A CA 1
ATOM 754 C C . ASP A 1 100 ? -18.013 -6.096 19.602 1.00 93.94 100 ASP A C 1
ATOM 756 O O . ASP A 1 100 ? -19.078 -5.911 20.188 1.00 93.94 100 ASP A O 1
ATOM 760 N N . GLY A 1 101 ? -17.891 -5.915 18.283 1.00 94.31 101 GLY A N 1
ATOM 761 C CA . GLY A 1 101 ? -18.957 -5.486 17.384 1.00 94.31 101 GLY A CA 1
ATOM 762 C C . GLY A 1 101 ? -19.113 -3.971 17.270 1.00 94.31 101 GLY A C 1
ATOM 763 O O . GLY A 1 101 ? -19.934 -3.507 16.472 1.00 94.31 101 GLY A O 1
ATOM 764 N N . GLU A 1 102 ? -18.342 -3.178 18.018 1.00 95.50 102 GLU A N 1
ATOM 765 C CA . GLU A 1 102 ? -18.430 -1.726 17.926 1.00 95.50 102 GLU A CA 1
ATOM 766 C C . GLU A 1 102 ? -17.943 -1.228 16.557 1.00 95.50 102 GLU A C 1
ATOM 768 O O . GLU A 1 102 ? -16.918 -1.679 16.040 1.00 95.50 102 GLU A O 1
ATOM 773 N N . LYS A 1 103 ? -18.665 -0.267 15.968 1.00 96.75 103 LYS A N 1
ATOM 774 C CA . LYS A 1 103 ? -18.349 0.302 14.652 1.00 96.75 103 LYS A CA 1
ATOM 775 C C . LYS A 1 103 ? -18.074 1.794 14.729 1.00 96.75 103 LYS A C 1
ATOM 777 O O . LYS A 1 103 ? -18.855 2.566 15.285 1.00 96.75 103 LYS A O 1
ATOM 782 N N . GLY A 1 104 ? -17.001 2.215 14.071 1.00 97.50 104 GLY A N 1
ATOM 783 C CA . GLY A 1 104 ? -16.689 3.619 13.838 1.00 97.50 104 GLY A CA 1
ATOM 784 C C . GLY A 1 104 ? -16.406 3.875 12.371 1.00 97.50 104 GLY A C 1
ATOM 785 O O . GLY A 1 104 ? -15.850 3.030 11.676 1.00 97.50 104 GLY A O 1
ATOM 786 N N . GLN A 1 105 ? -16.768 5.066 11.898 1.00 97.88 105 GLN A N 1
ATOM 787 C CA . GLN A 1 105 ? -16.596 5.425 10.495 1.00 97.88 105 GLN A CA 1
ATOM 788 C C . GLN A 1 105 ? -16.071 6.845 10.311 1.00 97.88 105 GLN A C 1
ATOM 790 O O . GLN A 1 105 ? -16.400 7.764 11.069 1.00 97.88 105 GLN A O 1
ATOM 795 N N . LYS A 1 106 ? -15.301 7.041 9.240 1.00 98.31 106 LYS A N 1
ATOM 796 C CA . LYS A 1 106 ? -14.980 8.353 8.687 1.00 98.31 106 LYS A CA 1
ATOM 797 C C . LYS A 1 106 ? -15.641 8.477 7.328 1.00 98.31 106 LYS A C 1
ATOM 799 O O . LYS A 1 106 ? -15.135 7.937 6.345 1.00 98.31 106 LYS A O 1
ATOM 804 N N . LYS A 1 107 ? -16.737 9.236 7.274 1.00 98.19 107 LYS A N 1
ATOM 805 C CA . LYS A 1 107 ? -17.417 9.517 6.010 1.00 98.19 107 LYS A CA 1
ATOM 806 C C . LYS A 1 107 ? -16.476 10.216 5.035 1.00 98.19 107 LYS A C 1
ATOM 808 O O . LYS A 1 107 ? -15.800 11.173 5.425 1.00 98.19 107 LYS A O 1
ATOM 813 N N . ARG A 1 108 ? -16.450 9.762 3.780 1.00 97.81 108 ARG A N 1
ATOM 814 C CA . ARG A 1 108 ? -15.632 10.321 2.691 1.00 97.81 108 ARG A CA 1
ATOM 815 C C . ARG A 1 108 ? -14.153 10.447 3.095 1.00 97.81 108 ARG A C 1
ATOM 817 O O . ARG A 1 108 ? -13.500 11.445 2.784 1.00 97.81 108 ARG A O 1
ATOM 824 N N . GLY A 1 109 ? -13.666 9.473 3.867 1.00 97.88 109 GLY A N 1
ATOM 825 C CA . GLY A 1 109 ? -12.341 9.459 4.483 1.00 97.88 109 GLY A CA 1
ATOM 826 C C . GLY A 1 109 ? -11.200 9.144 3.516 1.00 97.88 109 GLY A C 1
ATOM 827 O O . GLY A 1 109 ? -10.072 9.565 3.774 1.00 97.88 109 GLY A O 1
ATOM 828 N N . LEU A 1 110 ? -11.501 8.462 2.409 1.00 98.62 110 LEU A N 1
ATOM 829 C CA . LEU A 1 110 ? -10.558 8.083 1.356 1.00 98.62 110 LEU A CA 1
ATOM 830 C C . LEU A 1 110 ? -11.135 8.458 -0.017 1.00 98.62 110 LEU A C 1
ATOM 832 O O . LEU A 1 110 ? -12.347 8.463 -0.201 1.00 98.62 110 LEU A O 1
ATOM 836 N N . GLN A 1 111 ? -10.292 8.798 -0.987 1.00 98.56 111 GLN A N 1
ATOM 837 C CA . GLN A 1 111 ? -10.694 9.072 -2.365 1.00 98.56 111 GLN A CA 1
ATOM 838 C C . GLN A 1 111 ? -9.949 8.141 -3.316 1.00 98.56 111 GLN A C 1
ATOM 840 O O . GLN A 1 111 ? -8.722 8.179 -3.367 1.00 98.56 111 GLN A O 1
ATOM 845 N N . VAL A 1 112 ? -10.700 7.377 -4.104 1.00 98.56 112 VAL A N 1
ATOM 846 C CA . VAL A 1 112 ? -10.171 6.626 -5.244 1.00 98.56 112 VAL A CA 1
ATOM 847 C C . VAL A 1 112 ? -10.170 7.543 -6.463 1.00 98.56 112 VAL A C 1
ATOM 849 O O . VAL A 1 112 ? -11.152 8.243 -6.727 1.00 98.56 112 VAL A O 1
ATOM 852 N N . LYS A 1 113 ? -9.055 7.576 -7.189 1.00 98.19 113 LYS A N 1
ATOM 853 C CA . LYS A 1 113 ? -8.897 8.279 -8.464 1.00 98.19 113 LYS A CA 1
ATOM 854 C C . LYS A 1 113 ? -8.563 7.301 -9.581 1.00 98.19 113 LYS A C 1
ATOM 856 O O . LYS A 1 113 ? -8.065 6.208 -9.331 1.00 98.19 113 LYS A O 1
ATOM 861 N N . LYS A 1 114 ? -8.794 7.743 -10.816 1.00 96.88 114 LYS A N 1
ATOM 862 C CA . LYS A 1 114 ? -8.371 7.003 -12.000 1.00 96.88 114 LYS A CA 1
ATOM 863 C C . LYS A 1 114 ? -6.856 6.784 -11.972 1.00 96.88 114 LYS A C 1
ATOM 865 O O . LYS A 1 114 ? -6.106 7.698 -11.605 1.00 96.88 114 LYS A O 1
ATOM 870 N N . CYS A 1 115 ? -6.427 5.597 -12.376 1.00 93.88 115 CYS A N 1
ATOM 871 C CA . CYS A 1 115 ? -5.038 5.375 -12.749 1.00 93.88 115 CYS A CA 1
ATOM 872 C C . CYS A 1 115 ? -4.729 6.151 -14.040 1.00 93.88 115 CYS A C 1
ATOM 874 O O . CYS A 1 115 ? -5.553 6.197 -14.954 1.00 93.88 115 CYS A O 1
ATOM 876 N N . THR A 1 116 ? -3.565 6.796 -14.106 1.00 89.25 116 THR A N 1
ATOM 877 C CA . THR A 1 116 ? -3.151 7.587 -15.279 1.00 89.25 116 THR A CA 1
ATOM 878 C C . THR A 1 116 ? -1.887 7.067 -15.955 1.00 89.25 116 THR A C 1
ATOM 880 O O . THR A 1 116 ? -1.629 7.454 -17.087 1.00 89.25 116 THR A O 1
ATOM 883 N N . GLU A 1 117 ? -1.110 6.207 -15.293 1.00 80.75 117 GLU A N 1
ATOM 884 C CA . GLU A 1 117 ? 0.175 5.684 -15.776 1.00 80.75 117 GLU A CA 1
ATOM 885 C C . GLU A 1 117 ? 0.360 4.228 -15.320 1.00 80.75 117 GLU A C 1
ATOM 887 O O . GLU A 1 117 ? 0.021 3.908 -14.179 1.00 80.75 117 GLU A O 1
ATOM 892 N N . ASN A 1 118 ? 0.916 3.363 -16.182 1.00 74.69 118 ASN A N 1
ATOM 893 C CA . ASN A 1 118 ? 1.180 1.936 -15.908 1.00 74.69 118 ASN A CA 1
ATOM 894 C C . ASN A 1 118 ? -0.039 1.204 -15.315 1.00 74.69 118 ASN A C 1
ATOM 896 O O . ASN A 1 118 ? 0.028 0.504 -14.296 1.00 74.69 118 ASN A O 1
ATOM 900 N N . CYS A 1 119 ? -1.184 1.440 -15.953 1.00 82.38 119 CYS A N 1
ATOM 901 C CA . CYS A 1 119 ? -2.504 0.992 -15.528 1.00 82.38 119 CYS A CA 1
ATOM 902 C C . CYS A 1 119 ? -2.860 -0.384 -16.083 1.00 82.38 119 CYS A C 1
ATOM 904 O O . CYS A 1 119 ? -4.031 -0.652 -16.318 1.00 82.38 119 CYS A O 1
ATOM 906 N N . GLU A 1 120 ? -1.865 -1.233 -16.322 1.00 81.31 120 GLU A N 1
ATOM 907 C CA . GLU A 1 120 ? -2.108 -2.607 -16.731 1.00 81.31 120 GLU A CA 1
ATOM 908 C C . GLU A 1 120 ? -2.270 -3.511 -15.509 1.00 81.31 120 GLU A C 1
ATOM 910 O O . GLU A 1 120 ? -1.624 -3.320 -14.466 1.00 81.31 120 GLU A O 1
ATOM 915 N N .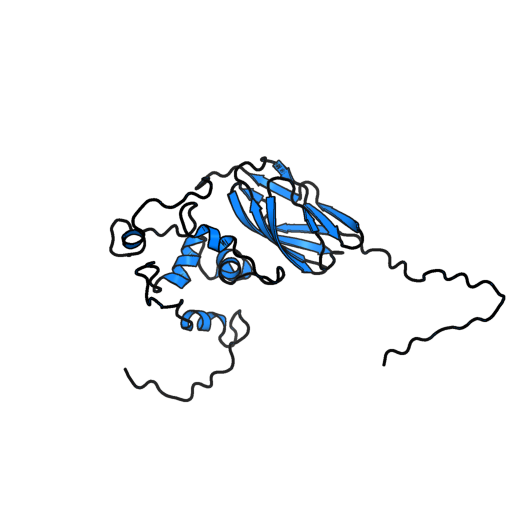 ASP A 1 121 ? -3.128 -4.513 -15.665 1.00 72.56 121 ASP A N 1
ATOM 916 C CA . ASP A 1 121 ? -3.147 -5.665 -14.778 1.00 72.56 121 ASP A CA 1
ATOM 917 C C . ASP A 1 121 ? -1.857 -6.474 -14.930 1.00 72.56 121 ASP A C 1
ATOM 919 O O . ASP A 1 121 ? -1.106 -6.336 -15.898 1.00 72.56 121 ASP A O 1
ATOM 923 N N . PHE A 1 122 ? -1.575 -7.315 -13.937 1.00 70.44 122 PHE A N 1
ATOM 924 C CA . PHE A 1 122 ? -0.398 -8.174 -13.956 1.00 70.44 122 PHE A CA 1
ATOM 925 C C . PHE A 1 122 ? -0.407 -9.076 -15.192 1.00 70.44 122 PHE A C 1
ATOM 927 O O . PHE A 1 122 ? -1.257 -9.956 -15.317 1.00 70.44 122 PHE A O 1
ATOM 934 N N . GLY A 1 123 ? 0.566 -8.865 -16.075 1.00 73.25 123 GLY A N 1
ATOM 935 C CA . GLY A 1 123 ? 0.838 -9.727 -17.218 1.00 73.25 123 GLY A CA 1
ATOM 936 C C . GLY A 1 123 ? 2.051 -10.611 -16.952 1.00 73.25 123 GLY A C 1
ATOM 937 O O . GLY A 1 123 ? 2.964 -10.227 -16.219 1.00 73.25 123 GLY A O 1
ATOM 938 N N . SER A 1 124 ? 2.085 -11.796 -17.555 1.00 77.38 124 SER A N 1
ATOM 939 C CA . SER A 1 124 ? 3.323 -12.567 -17.662 1.00 77.38 124 SER A CA 1
ATOM 940 C C . SER A 1 124 ? 4.312 -11.820 -18.553 1.00 77.38 124 SER A C 1
ATOM 942 O O . SER A 1 124 ? 3.945 -11.347 -19.627 1.00 77.38 124 SER A O 1
ATOM 944 N N . PHE A 1 125 ? 5.566 -11.712 -18.119 1.00 82.56 125 PHE A N 1
ATOM 945 C CA . PHE A 1 125 ? 6.622 -11.182 -18.972 1.00 82.56 125 PHE A CA 1
ATOM 946 C C . PHE A 1 125 ? 6.892 -12.139 -20.138 1.00 82.56 125 PHE A C 1
ATOM 948 O O . PHE A 1 125 ? 7.181 -13.317 -19.926 1.00 82.56 125 PHE A O 1
ATOM 955 N N . GLU A 1 126 ? 6.836 -11.612 -21.358 1.00 82.56 126 GLU A N 1
ATOM 956 C CA . GLU A 1 126 ? 7.254 -12.304 -22.575 1.00 82.56 126 GLU A CA 1
ATOM 957 C C . GLU A 1 126 ? 8.602 -11.729 -23.030 1.00 82.56 126 GLU A C 1
ATOM 959 O O . GLU A 1 126 ? 8.698 -10.554 -23.384 1.00 82.56 126 GLU A O 1
ATOM 964 N N . GLY A 1 127 ? 9.665 -12.536 -22.991 1.00 83.06 127 GLY A N 1
ATOM 965 C CA . GLY A 1 127 ? 10.997 -12.118 -23.431 1.00 83.06 127 GLY A CA 1
ATOM 966 C C . GLY A 1 127 ? 12.140 -12.826 -22.707 1.00 83.06 127 GLY A C 1
ATOM 967 O O . GLY A 1 127 ? 11.928 -13.698 -21.865 1.00 83.06 127 GLY A O 1
ATOM 968 N N . ASN A 1 128 ? 13.375 -12.438 -23.036 1.00 83.19 128 ASN A N 1
ATOM 969 C CA . ASN A 1 128 ? 14.569 -12.943 -22.362 1.00 83.19 128 ASN A CA 1
ATOM 970 C C . ASN A 1 128 ? 14.874 -12.082 -21.119 1.00 83.19 128 ASN A C 1
ATOM 972 O O . ASN A 1 128 ? 15.149 -10.889 -21.272 1.00 83.19 128 ASN A O 1
ATOM 976 N N . PRO A 1 129 ? 14.866 -12.654 -19.901 1.00 80.19 129 PRO A N 1
ATOM 977 C CA . PRO A 1 129 ? 15.135 -11.898 -18.685 1.00 80.19 129 PRO A CA 1
ATOM 978 C C . PRO A 1 129 ? 16.611 -11.498 -18.524 1.00 80.19 129 PRO A C 1
ATOM 980 O O . PRO A 1 129 ? 16.905 -10.612 -17.731 1.00 80.19 129 PRO A O 1
ATOM 983 N N . ILE A 1 130 ? 17.550 -12.112 -19.250 1.00 80.75 130 ILE A N 1
ATOM 984 C CA . ILE A 1 130 ? 18.986 -11.828 -19.103 1.00 80.75 130 ILE A CA 1
ATOM 985 C C . ILE A 1 130 ? 19.346 -10.399 -19.557 1.00 80.75 130 ILE A C 1
ATOM 987 O O . ILE A 1 130 ? 19.823 -9.626 -18.726 1.00 80.75 130 ILE A O 1
ATOM 991 N N . PRO A 1 131 ? 19.110 -9.990 -20.822 1.00 85.25 131 PRO A N 1
ATOM 992 C CA . PRO A 1 131 ? 19.532 -8.673 -21.303 1.00 85.25 131 PRO A CA 1
ATOM 993 C C . PRO A 1 131 ? 18.814 -7.518 -20.588 1.00 85.25 131 PRO A C 1
ATOM 995 O O . PRO A 1 131 ? 19.407 -6.470 -20.365 1.00 85.25 131 PRO A O 1
ATOM 998 N N . ILE A 1 132 ? 17.577 -7.711 -20.119 1.00 84.75 132 ILE A N 1
ATOM 999 C CA . ILE A 1 132 ? 16.854 -6.666 -19.375 1.00 84.75 132 ILE A CA 1
ATOM 1000 C C . ILE A 1 132 ? 17.432 -6.386 -17.974 1.00 84.75 132 ILE A C 1
ATOM 1002 O O . ILE A 1 132 ? 17.151 -5.325 -17.413 1.00 84.75 132 ILE A O 1
ATOM 1006 N N . HIS A 1 133 ? 18.244 -7.298 -17.421 1.00 83.94 133 HIS A N 1
ATOM 1007 C CA . HIS A 1 133 ? 18.935 -7.147 -16.132 1.00 83.94 133 HIS A CA 1
ATOM 1008 C C . HIS A 1 133 ? 20.436 -6.840 -16.276 1.00 83.94 133 HIS A C 1
ATOM 1010 O O . HIS A 1 133 ? 21.089 -6.530 -15.279 1.00 83.94 133 HIS A O 1
ATOM 1016 N N . ASP A 1 134 ? 20.990 -6.871 -17.492 1.00 82.50 134 ASP A N 1
ATOM 1017 C CA . ASP A 1 134 ? 22.378 -6.488 -17.749 1.00 82.50 134 ASP A CA 1
ATOM 1018 C C . ASP A 1 134 ? 22.472 -4.992 -18.058 1.00 82.50 134 ASP A C 1
ATOM 1020 O O . ASP A 1 134 ? 22.056 -4.538 -19.118 1.00 82.50 134 ASP A O 1
ATOM 1024 N N . LYS A 1 135 ? 23.096 -4.221 -17.161 1.00 84.75 135 LYS A N 1
ATOM 1025 C CA . LYS A 1 135 ? 23.321 -2.774 -17.333 1.00 84.75 135 LYS A CA 1
ATOM 1026 C C . LYS A 1 135 ? 24.095 -2.392 -18.605 1.00 84.75 135 LYS A C 1
ATOM 1028 O O . LYS A 1 135 ? 24.111 -1.213 -18.949 1.00 84.75 135 LYS A O 1
ATOM 1033 N N . ASN A 1 136 ? 24.796 -3.338 -19.233 1.00 87.19 136 ASN A N 1
ATOM 1034 C CA . ASN A 1 136 ? 25.544 -3.118 -20.470 1.00 87.19 136 ASN A CA 1
ATOM 1035 C C . ASN A 1 136 ? 24.726 -3.459 -21.729 1.00 87.19 136 ASN A C 1
ATOM 1037 O O . ASN A 1 136 ? 25.199 -3.207 -22.835 1.00 87.19 136 ASN A O 1
ATOM 1041 N N . SER A 1 137 ? 23.527 -4.029 -21.580 1.00 88.44 137 SER A N 1
ATOM 1042 C CA . SER A 1 137 ? 22.617 -4.310 -22.689 1.00 88.44 137 SER A CA 1
ATOM 1043 C C . SER A 1 137 ? 21.773 -3.084 -23.041 1.00 88.44 137 SER A C 1
ATOM 1045 O O . SER A 1 137 ? 21.362 -2.303 -22.184 1.00 88.44 137 SER A O 1
ATOM 1047 N N . ASP A 1 138 ? 21.454 -2.958 -24.325 1.00 94.12 138 ASP A N 1
ATOM 1048 C CA . ASP A 1 138 ? 20.475 -2.020 -24.878 1.00 94.12 138 ASP A CA 1
ATOM 1049 C C . ASP A 1 138 ? 19.032 -2.261 -24.392 1.00 94.12 138 ASP A C 1
ATOM 1051 O O . ASP A 1 138 ? 18.201 -1.357 -24.461 1.00 94.12 138 ASP A O 1
ATOM 1055 N N . GLN A 1 139 ? 18.735 -3.451 -23.865 1.00 89.44 139 GLN A N 1
ATOM 1056 C CA . GLN A 1 139 ? 17.426 -3.821 -23.320 1.00 89.44 139 GLN A CA 1
ATOM 1057 C C . GLN A 1 139 ? 17.308 -3.577 -21.811 1.00 89.44 139 GLN A C 1
ATOM 1059 O O . GLN A 1 139 ? 16.260 -3.876 -21.235 1.00 89.44 139 GLN A O 1
ATOM 1064 N N . TYR A 1 140 ? 18.349 -3.054 -21.154 1.00 86.94 140 TYR A N 1
ATOM 1065 C CA . TYR A 1 140 ? 18.360 -2.855 -19.707 1.00 86.94 140 TYR A CA 1
ATOM 1066 C C . TYR A 1 140 ? 17.182 -2.004 -19.223 1.00 86.94 140 TYR A C 1
ATOM 1068 O O . TYR A 1 140 ? 16.951 -0.886 -19.695 1.00 86.94 140 TYR A O 1
ATOM 1076 N N . ARG A 1 141 ? 16.458 -2.507 -18.220 1.00 87.19 141 ARG A N 1
ATOM 1077 C CA . ARG A 1 141 ? 15.286 -1.837 -17.648 1.00 87.19 141 ARG A CA 1
ATOM 1078 C C . ARG A 1 141 ? 15.482 -1.499 -16.181 1.00 87.19 141 ARG A C 1
ATOM 1080 O O . ARG A 1 141 ? 16.144 -2.194 -15.421 1.00 87.19 141 ARG A O 1
ATOM 1087 N N . THR A 1 142 ? 14.863 -0.395 -15.775 1.00 89.12 142 THR A N 1
ATOM 1088 C CA . THR A 1 142 ? 14.942 0.131 -14.402 1.00 89.12 142 THR A CA 1
ATOM 1089 C C . THR A 1 142 ? 13.578 0.292 -13.744 1.00 89.12 142 THR A C 1
ATOM 1091 O O . THR A 1 142 ? 13.504 0.764 -12.615 1.00 89.12 142 THR A O 1
ATOM 1094 N N . ASP A 1 143 ? 12.501 -0.117 -14.410 1.00 90.25 143 ASP A N 1
ATOM 1095 C CA . ASP A 1 143 ? 11.126 -0.086 -13.919 1.00 90.25 143 ASP A CA 1
ATOM 1096 C C . ASP A 1 143 ? 10.725 -1.433 -13.298 1.00 90.25 143 ASP A C 1
ATOM 1098 O O . ASP A 1 143 ? 9.802 -2.123 -13.731 1.00 90.25 143 ASP A O 1
ATOM 1102 N N . CYS A 1 144 ? 11.453 -1.812 -12.246 1.00 88.94 144 CYS A N 1
ATOM 1103 C CA . CYS A 1 144 ? 11.343 -3.102 -11.562 1.00 88.94 144 CYS A CA 1
ATOM 1104 C C . CYS A 1 144 ? 9.911 -3.471 -11.133 1.00 88.94 144 CYS A C 1
ATOM 1106 O O . CYS A 1 144 ? 9.583 -4.651 -11.026 1.00 88.94 144 CYS A O 1
ATOM 1108 N N . THR A 1 145 ? 9.076 -2.476 -10.831 1.00 89.81 145 THR A N 1
ATOM 1109 C CA . THR A 1 145 ? 7.720 -2.631 -10.284 1.00 89.81 145 THR A CA 1
ATOM 1110 C C . THR A 1 145 ? 6.611 -2.382 -11.308 1.00 89.81 145 THR A C 1
ATOM 1112 O O . THR A 1 145 ? 5.453 -2.205 -10.926 1.00 89.81 145 THR A O 1
ATOM 1115 N N . ASN A 1 146 ? 6.937 -2.421 -12.603 1.00 87.19 146 ASN A N 1
ATOM 1116 C CA . ASN A 1 146 ? 5.950 -2.506 -13.678 1.00 87.19 146 ASN A CA 1
ATOM 1117 C C . ASN A 1 146 ? 5.091 -3.791 -13.540 1.00 87.19 146 ASN A C 1
ATOM 1119 O O . ASN A 1 146 ? 5.523 -4.776 -12.937 1.00 87.19 146 ASN A O 1
ATOM 1123 N N . ALA A 1 147 ? 3.867 -3.771 -14.075 1.00 82.19 147 ALA A N 1
ATOM 1124 C CA . ALA A 1 147 ? 2.889 -4.856 -14.065 1.00 82.19 147 ALA A CA 1
ATOM 1125 C C . ALA A 1 147 ? 3.432 -6.199 -14.589 1.00 82.19 147 ALA A C 1
ATOM 1127 O O . ALA A 1 147 ? 3.053 -7.236 -14.053 1.00 82.19 147 ALA A O 1
ATOM 1128 N N . ALA A 1 148 ? 4.349 -6.185 -15.561 1.00 83.88 148 ALA A N 1
ATOM 1129 C CA . ALA A 1 148 ? 4.986 -7.397 -16.090 1.00 83.88 148 ALA A CA 1
ATOM 1130 C C . ALA A 1 148 ? 6.124 -7.958 -15.209 1.00 83.88 148 ALA A C 1
ATOM 1132 O O . ALA A 1 148 ? 6.611 -9.059 -15.448 1.00 83.88 148 ALA A O 1
ATOM 1133 N N . CYS A 1 149 ? 6.585 -7.198 -14.213 1.00 86.56 149 CYS A N 1
ATOM 1134 C CA . CYS A 1 149 ? 7.831 -7.470 -13.495 1.00 86.56 149 CYS A CA 1
ATOM 1135 C C . CYS A 1 149 ? 7.582 -7.745 -11.995 1.00 86.56 149 CYS A C 1
ATOM 1137 O O . CYS A 1 149 ? 6.561 -8.291 -11.573 1.00 86.56 149 CYS A O 1
ATOM 1139 N N . HIS A 1 150 ? 8.524 -7.362 -11.131 1.00 88.38 150 HIS A N 1
ATOM 1140 C CA . HIS A 1 150 ? 8.552 -7.687 -9.703 1.00 88.38 150 HIS A CA 1
ATOM 1141 C C . HIS A 1 150 ? 7.563 -6.885 -8.840 1.00 88.38 150 HIS A C 1
ATOM 1143 O O . HIS A 1 150 ? 7.752 -6.753 -7.627 1.00 88.38 150 HIS A O 1
ATOM 1149 N N . ARG A 1 151 ? 6.464 -6.375 -9.403 1.00 88.56 151 ARG A N 1
ATOM 1150 C CA . ARG A 1 151 ? 5.437 -5.633 -8.653 1.00 88.56 151 ARG A CA 1
ATOM 1151 C C . ARG A 1 151 ? 4.810 -6.468 -7.529 1.00 88.56 151 ARG A C 1
ATOM 1153 O O . ARG A 1 151 ? 4.437 -5.916 -6.495 1.00 88.56 151 ARG A O 1
ATOM 1160 N N . ASN A 1 152 ? 4.800 -7.798 -7.655 1.00 88.88 152 ASN A N 1
ATOM 1161 C CA . ASN A 1 152 ? 4.359 -8.716 -6.597 1.00 88.88 152 ASN A CA 1
ATOM 1162 C C . ASN A 1 152 ? 5.208 -8.636 -5.319 1.00 88.88 152 ASN A C 1
ATOM 1164 O O . ASN A 1 152 ? 4.687 -8.888 -4.234 1.00 88.88 152 ASN A O 1
ATOM 1168 N N . LYS A 1 153 ? 6.468 -8.182 -5.395 1.00 91.81 153 LYS A N 1
ATOM 1169 C CA . LYS A 1 153 ? 7.292 -7.913 -4.202 1.00 91.81 153 LYS A CA 1
ATOM 1170 C C . LYS A 1 153 ? 6.696 -6.833 -3.301 1.00 91.81 153 LYS A C 1
ATOM 1172 O O . LYS A 1 153 ? 6.939 -6.817 -2.100 1.00 91.81 153 LYS A O 1
ATOM 1177 N N . LEU A 1 154 ? 5.853 -5.962 -3.857 1.00 93.00 154 LEU A N 1
ATOM 1178 C CA . LEU A 1 154 ? 5.120 -4.942 -3.110 1.00 93.00 154 LEU A CA 1
ATOM 1179 C C . LEU A 1 154 ? 3.851 -5.479 -2.435 1.00 93.00 154 LEU A C 1
ATOM 1181 O O . LEU A 1 154 ? 3.266 -4.756 -1.631 1.00 93.00 154 LEU A O 1
ATOM 1185 N N . LYS A 1 155 ? 3.422 -6.709 -2.748 1.00 93.31 155 LYS A N 1
ATOM 1186 C CA . LYS A 1 155 ? 2.253 -7.383 -2.158 1.00 93.31 155 LYS A CA 1
ATOM 1187 C C . LYS A 1 155 ? 2.630 -8.442 -1.116 1.00 93.31 155 LYS A C 1
ATOM 1189 O O . LYS A 1 155 ? 1.740 -8.998 -0.488 1.00 93.31 155 LYS A O 1
ATOM 1194 N N . GLU A 1 156 ? 3.920 -8.717 -0.914 1.00 93.50 156 GLU A N 1
ATOM 1195 C CA . GLU A 1 156 ? 4.381 -9.751 0.019 1.00 93.50 156 GLU A CA 1
ATOM 1196 C C . GLU A 1 156 ? 3.903 -9.477 1.452 1.00 93.50 156 GLU A C 1
ATOM 1198 O O . GLU A 1 156 ? 4.205 -8.432 2.034 1.00 93.50 156 GLU A O 1
ATOM 1203 N N . THR A 1 157 ? 3.217 -10.447 2.047 1.00 93.31 157 THR A N 1
ATOM 1204 C CA . THR A 1 157 ? 2.755 -10.410 3.436 1.00 93.31 157 THR A CA 1
ATOM 1205 C C . THR A 1 157 ? 3.557 -11.378 4.306 1.00 93.31 157 THR A C 1
ATOM 1207 O O . THR A 1 157 ? 4.161 -12.337 3.829 1.00 93.31 157 THR A O 1
ATOM 1210 N N . SER A 1 158 ? 3.618 -11.083 5.602 1.00 91.44 158 SER A N 1
ATOM 1211 C CA . SER A 1 158 ? 4.170 -11.987 6.612 1.00 91.44 158 SER A CA 1
ATOM 1212 C C . SER A 1 158 ? 3.067 -12.900 7.146 1.00 91.44 158 SER A C 1
ATOM 1214 O O . SER A 1 158 ? 1.891 -12.537 7.106 1.00 91.44 158 SER A O 1
ATOM 1216 N N . LEU A 1 159 ? 3.452 -14.041 7.724 1.00 92.19 159 LEU A N 1
ATOM 1217 C CA . LEU A 1 159 ? 2.542 -14.894 8.501 1.00 92.19 159 LEU A CA 1
ATOM 1218 C C . LEU A 1 159 ? 1.928 -14.144 9.695 1.00 92.19 159 LEU A C 1
ATOM 1220 O O . LEU A 1 159 ? 0.801 -14.420 10.093 1.00 92.19 159 LEU A O 1
ATOM 1224 N N . ASP A 1 160 ? 2.661 -13.178 10.251 1.00 89.56 160 ASP A N 1
ATOM 1225 C CA . ASP A 1 160 ? 2.137 -12.228 11.230 1.00 89.56 160 ASP A CA 1
ATOM 1226 C C . ASP A 1 160 ? 1.804 -10.910 10.522 1.00 89.56 160 ASP A C 1
ATOM 1228 O O . ASP A 1 160 ? 2.703 -10.142 10.178 1.00 89.56 160 ASP A O 1
ATOM 1232 N N . SER A 1 161 ? 0.512 -10.625 10.337 1.00 85.25 161 SER A N 1
ATOM 1233 C CA . SER A 1 161 ? 0.013 -9.418 9.659 1.00 85.25 161 SER A CA 1
ATOM 1234 C C . SER A 1 161 ? 0.361 -8.107 10.373 1.00 85.25 161 SER A C 1
ATOM 1236 O O . SER A 1 161 ? 0.238 -7.026 9.791 1.00 85.25 161 SER A O 1
ATOM 1238 N N . SER A 1 162 ? 0.826 -8.179 11.624 1.00 84.31 162 SER A N 1
ATOM 1239 C CA . SER A 1 162 ? 1.346 -7.031 12.360 1.00 84.31 162 SER A CA 1
ATOM 1240 C C . SER A 1 162 ? 2.777 -6.664 11.944 1.00 84.31 162 SER A C 1
ATOM 1242 O O . SER A 1 162 ? 3.232 -5.557 12.253 1.00 84.31 162 SER A O 1
ATOM 1244 N N . ILE A 1 163 ? 3.467 -7.554 11.223 1.00 86.94 163 ILE A N 1
ATOM 1245 C CA . ILE A 1 163 ? 4.841 -7.402 10.751 1.00 86.94 163 ILE A CA 1
ATOM 1246 C C . ILE A 1 163 ? 4.836 -7.307 9.225 1.00 86.94 163 ILE A C 1
ATOM 1248 O O . ILE A 1 163 ? 4.400 -8.206 8.516 1.00 86.94 163 ILE A O 1
ATOM 1252 N N . MET A 1 164 ? 5.373 -6.212 8.696 1.00 89.31 164 MET A N 1
ATOM 1253 C CA . MET A 1 164 ? 5.556 -6.069 7.253 1.00 89.31 164 MET A CA 1
ATOM 1254 C C . MET A 1 164 ? 6.784 -6.855 6.788 1.00 89.31 164 MET A C 1
ATOM 1256 O O . MET A 1 164 ? 7.798 -6.908 7.488 1.00 89.31 164 MET A O 1
ATOM 1260 N N . THR A 1 165 ? 6.724 -7.403 5.577 1.00 92.00 165 THR A N 1
ATOM 1261 C CA . THR A 1 165 ? 7.895 -7.993 4.918 1.00 92.00 165 THR A CA 1
ATOM 1262 C C . THR A 1 165 ? 8.940 -6.921 4.613 1.00 92.00 165 THR A C 1
ATOM 1264 O O . THR A 1 165 ? 8.644 -5.724 4.560 1.00 92.00 165 THR A O 1
ATOM 1267 N N . PHE A 1 166 ? 10.191 -7.337 4.413 1.00 88.62 166 PHE A N 1
ATOM 1268 C CA . PHE A 1 166 ? 11.295 -6.401 4.207 1.00 88.62 166 PHE A CA 1
ATOM 1269 C C . PHE A 1 166 ? 11.102 -5.524 2.959 1.00 88.62 166 PHE A C 1
ATOM 1271 O O . PHE A 1 166 ? 11.273 -4.307 3.051 1.00 88.62 166 PHE A O 1
ATOM 1278 N N . HIS A 1 167 ? 10.701 -6.106 1.822 1.00 91.50 167 HIS A N 1
ATOM 1279 C CA . HIS A 1 167 ? 10.464 -5.351 0.588 1.00 91.50 167 HIS A CA 1
ATOM 1280 C C . HIS A 1 167 ? 9.365 -4.309 0.776 1.00 91.50 167 HIS A C 1
ATOM 1282 O O . HIS A 1 167 ? 9.582 -3.125 0.525 1.00 91.50 167 HIS A O 1
ATOM 1288 N N . VAL A 1 168 ? 8.212 -4.715 1.307 1.00 94.19 168 VAL A N 1
ATOM 1289 C CA . VAL A 1 168 ? 7.086 -3.804 1.536 1.00 94.19 168 VAL A CA 1
ATOM 1290 C C . VAL A 1 168 ? 7.468 -2.707 2.531 1.00 94.19 168 VAL A C 1
ATOM 1292 O O . VAL A 1 168 ? 7.193 -1.531 2.291 1.00 94.19 168 VAL A O 1
ATOM 1295 N N . LEU A 1 169 ? 8.164 -3.055 3.618 1.00 91.44 169 LEU A N 1
ATOM 1296 C CA . LEU A 1 169 ? 8.632 -2.092 4.612 1.00 91.44 169 LEU A CA 1
ATOM 1297 C C . LEU A 1 169 ? 9.588 -1.064 4.001 1.00 91.44 169 LEU A C 1
ATOM 1299 O O . LEU A 1 169 ? 9.436 0.130 4.219 1.00 91.44 169 LEU A O 1
ATOM 1303 N N . LYS A 1 170 ? 10.599 -1.492 3.248 1.00 89.19 170 LYS A N 1
ATOM 1304 C CA . LYS A 1 170 ? 11.608 -0.564 2.722 1.00 89.19 170 LYS A CA 1
ATOM 1305 C C . LYS A 1 170 ? 11.115 0.220 1.513 1.00 89.19 170 LYS A C 1
ATOM 1307 O O . LYS A 1 170 ? 11.518 1.369 1.342 1.00 89.19 170 LYS A O 1
ATOM 1312 N N . VAL A 1 171 ? 10.229 -0.361 0.708 1.00 93.06 171 VAL A N 1
ATOM 1313 C CA . VAL A 1 171 ? 9.759 0.265 -0.529 1.00 93.06 171 VAL A CA 1
ATOM 1314 C C . VAL A 1 171 ? 8.509 1.108 -0.303 1.00 93.06 171 VAL A C 1
ATOM 1316 O O . VAL A 1 171 ? 8.466 2.231 -0.800 1.00 93.06 171 VAL A O 1
ATOM 1319 N N . LEU A 1 172 ? 7.510 0.638 0.451 1.00 93.81 172 LEU A N 1
ATOM 1320 C CA . LEU A 1 172 ? 6.213 1.320 0.554 1.00 93.81 172 LEU A CA 1
ATOM 1321 C C . LEU A 1 172 ? 6.026 2.150 1.825 1.00 93.81 172 LEU A C 1
ATOM 1323 O O . LEU A 1 172 ? 5.290 3.136 1.794 1.00 93.81 172 LEU A O 1
ATOM 1327 N N . ASP A 1 173 ? 6.660 1.788 2.942 1.00 92.31 173 ASP A N 1
ATOM 1328 C CA . ASP A 1 173 ? 6.469 2.494 4.213 1.00 92.31 173 ASP A CA 1
ATOM 1329 C C . ASP A 1 173 ? 7.117 3.885 4.187 1.00 92.31 173 ASP A C 1
ATOM 1331 O O . ASP A 1 173 ? 8.346 3.970 4.161 1.00 92.31 173 ASP A O 1
ATOM 1335 N N . PRO A 1 174 ? 6.357 4.990 4.299 1.00 89.06 174 PRO A N 1
ATOM 1336 C CA . PRO A 1 174 ? 6.923 6.339 4.235 1.00 89.06 174 PRO A CA 1
ATOM 1337 C C . PRO A 1 174 ? 7.986 6.635 5.304 1.00 89.06 174 PRO A C 1
ATOM 1339 O O . PRO A 1 174 ? 8.820 7.520 5.119 1.00 89.06 174 PRO A O 1
ATOM 1342 N N . GLN A 1 175 ? 7.966 5.919 6.435 1.00 86.69 175 GLN A N 1
ATOM 1343 C CA . GLN A 1 175 ? 8.958 6.106 7.497 1.00 86.69 175 GLN A CA 1
ATOM 1344 C C . GLN A 1 175 ? 10.349 5.617 7.086 1.00 86.69 175 GLN A C 1
ATOM 1346 O O . GLN A 1 175 ? 11.342 6.219 7.494 1.00 86.69 175 GLN A O 1
ATOM 1351 N N . PHE A 1 176 ? 10.419 4.567 6.265 1.00 85.38 176 PHE A N 1
ATOM 1352 C CA . PHE A 1 176 ? 11.676 3.963 5.825 1.00 85.38 176 PHE A CA 1
ATOM 1353 C C . PHE A 1 176 ? 12.004 4.299 4.369 1.00 85.38 176 PHE A C 1
ATOM 1355 O O . PHE A 1 176 ? 13.155 4.574 4.050 1.00 85.38 176 PHE A O 1
ATOM 1362 N N . SER A 1 177 ? 11.006 4.350 3.491 1.00 88.12 177 SER A N 1
ATOM 1363 C CA . SER A 1 177 ? 11.178 4.539 2.049 1.00 88.12 177 SER A CA 1
ATOM 1364 C C . SER A 1 177 ? 11.787 5.891 1.670 1.00 88.12 177 SER A C 1
ATOM 1366 O O . SER A 1 177 ? 12.465 6.004 0.648 1.00 88.12 177 SER A O 1
ATOM 1368 N N . LYS A 1 178 ? 11.642 6.903 2.537 1.00 87.19 178 LYS A N 1
ATOM 1369 C CA . LYS A 1 178 ? 12.250 8.235 2.383 1.00 87.19 178 LYS A CA 1
ATOM 1370 C C . LYS A 1 178 ? 13.781 8.224 2.255 1.00 87.19 178 LYS A C 1
ATOM 1372 O O . LYS A 1 178 ? 14.336 9.196 1.756 1.00 87.19 178 LYS A O 1
ATOM 1377 N N . TYR A 1 179 ? 14.454 7.152 2.679 1.00 83.56 179 TYR A N 1
ATOM 1378 C CA . TYR A 1 179 ? 15.916 7.031 2.623 1.00 83.56 179 TYR A CA 1
ATOM 1379 C C . TYR A 1 179 ? 16.446 6.391 1.327 1.00 83.56 179 TYR A C 1
ATOM 1381 O O . TYR A 1 179 ? 17.648 6.433 1.091 1.00 83.56 179 TYR A O 1
ATOM 1389 N N . PHE A 1 180 ? 15.579 5.812 0.485 1.00 82.00 180 PHE A N 1
ATOM 1390 C CA . PHE A 1 180 ? 15.996 4.910 -0.604 1.00 82.00 180 PHE A CA 1
ATOM 1391 C C . PHE A 1 180 ? 15.633 5.408 -2.010 1.00 82.00 180 PHE A C 1
ATOM 1393 O O . PHE A 1 180 ? 15.902 4.736 -2.995 1.00 82.00 180 PHE A O 1
ATOM 1400 N N . GLY A 1 181 ? 15.022 6.586 -2.134 1.00 84.94 181 GLY A N 1
ATOM 1401 C CA . GLY A 1 181 ? 14.657 7.175 -3.424 1.00 84.94 181 GLY A CA 1
ATOM 1402 C C . GLY A 1 181 ? 13.198 7.620 -3.500 1.00 84.94 181 GLY A C 1
ATOM 1403 O O . GLY A 1 181 ? 12.360 7.296 -2.653 1.00 84.94 181 GLY A O 1
ATOM 1404 N N . LYS A 1 182 ? 12.893 8.417 -4.531 1.00 87.56 182 LYS A N 1
ATOM 1405 C CA . LYS A 1 182 ? 11.574 9.053 -4.690 1.00 87.56 182 LYS A CA 1
ATOM 1406 C C . LYS A 1 182 ? 10.503 8.106 -5.242 1.00 87.56 182 LYS A C 1
ATOM 1408 O O . LYS A 1 182 ? 9.352 8.223 -4.833 1.00 87.56 182 LYS A O 1
ATOM 1413 N N . THR A 1 183 ? 10.875 7.174 -6.118 1.00 91.25 183 THR A N 1
ATOM 1414 C CA . THR A 1 183 ? 9.967 6.184 -6.727 1.00 91.25 183 THR A CA 1
ATOM 1415 C C . THR A 1 183 ? 10.227 4.793 -6.163 1.00 91.25 183 THR A C 1
ATOM 1417 O O . THR A 1 183 ? 11.288 4.558 -5.587 1.00 91.25 183 THR A O 1
ATOM 1420 N N . ASN A 1 184 ? 9.277 3.870 -6.326 1.00 92.12 184 ASN A N 1
ATOM 1421 C CA . ASN A 1 184 ? 9.454 2.486 -5.889 1.00 92.12 184 ASN A CA 1
ATOM 1422 C C . ASN A 1 184 ? 10.665 1.835 -6.570 1.00 92.12 184 ASN A C 1
ATOM 1424 O O . ASN A 1 184 ? 11.506 1.267 -5.881 1.00 92.12 184 ASN A O 1
ATOM 1428 N N . ASP A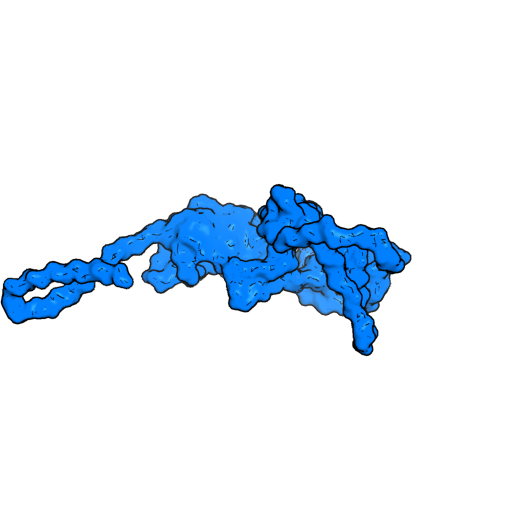 1 185 ? 10.829 2.018 -7.880 1.00 91.75 185 ASP A N 1
ATOM 1429 C CA . ASP A 1 185 ? 11.918 1.374 -8.621 1.00 91.75 185 ASP A CA 1
ATOM 1430 C C . ASP A 1 185 ? 13.294 1.915 -8.231 1.00 91.75 185 ASP A C 1
ATOM 1432 O O . ASP A 1 185 ? 14.238 1.154 -8.047 1.00 91.75 185 ASP A O 1
ATOM 1436 N N . LYS A 1 186 ? 13.406 3.224 -7.961 1.00 91.62 186 LYS A N 1
ATOM 1437 C CA . LYS A 1 186 ? 14.649 3.798 -7.418 1.00 91.62 186 LYS A CA 1
ATOM 1438 C C . LYS A 1 186 ? 15.010 3.199 -6.055 1.00 91.62 186 LYS A C 1
ATOM 1440 O O . LYS A 1 186 ? 16.193 3.034 -5.771 1.00 91.62 186 LYS A O 1
ATOM 1445 N N . ARG A 1 187 ? 14.011 2.841 -5.238 1.00 91.81 187 ARG A N 1
ATOM 1446 C CA . ARG A 1 187 ? 14.223 2.156 -3.948 1.00 91.81 187 ARG A CA 1
ATOM 1447 C C . ARG A 1 187 ? 14.688 0.718 -4.142 1.00 91.81 187 ARG A C 1
ATOM 1449 O O . ARG A 1 187 ? 15.565 0.281 -3.403 1.00 91.81 187 ARG A O 1
ATOM 1456 N N . CYS A 1 188 ? 14.161 0.013 -5.142 1.00 89.38 188 CYS A N 1
ATOM 1457 C CA . CYS A 1 188 ? 14.661 -1.303 -5.537 1.00 89.38 188 CYS A CA 1
ATOM 1458 C C . CYS A 1 188 ? 16.129 -1.209 -5.979 1.00 89.38 188 CYS A C 1
ATOM 1460 O O . CYS A 1 188 ? 16.993 -1.870 -5.406 1.00 89.38 188 CYS A O 1
ATOM 1462 N N . LEU A 1 189 ? 16.438 -0.309 -6.915 1.00 87.62 189 LEU A N 1
ATOM 1463 C CA . LEU A 1 189 ? 17.790 -0.128 -7.447 1.00 87.62 189 LEU A CA 1
ATOM 1464 C C . LEU A 1 189 ? 18.797 0.307 -6.380 1.00 87.62 189 LEU A C 1
ATOM 1466 O O . LEU A 1 189 ? 19.957 -0.073 -6.461 1.00 87.62 189 LEU A O 1
ATOM 1470 N N . TYR A 1 190 ? 18.389 1.050 -5.348 1.00 87.12 190 TYR A N 1
ATOM 1471 C CA . TYR A 1 190 ? 19.297 1.414 -4.256 1.00 87.12 190 TYR A CA 1
ATOM 1472 C C . TYR A 1 190 ? 19.923 0.181 -3.588 1.00 87.12 190 TYR A C 1
ATOM 1474 O O . TYR A 1 190 ? 21.136 0.139 -3.370 1.00 87.12 190 TYR A O 1
ATOM 1482 N N . CYS A 1 191 ? 19.098 -0.821 -3.277 1.00 83.25 191 CYS A N 1
ATOM 1483 C CA . CYS A 1 191 ? 19.545 -2.060 -2.644 1.00 83.25 191 CYS A CA 1
ATOM 1484 C C . CYS A 1 191 ? 20.145 -3.038 -3.660 1.00 83.25 191 CYS A C 1
ATOM 1486 O O . CYS A 1 191 ? 21.109 -3.735 -3.350 1.00 83.25 191 CYS A O 1
ATOM 1488 N N . HIS A 1 192 ? 19.603 -3.062 -4.877 1.00 82.50 192 HIS A N 1
ATOM 1489 C CA . HIS A 1 192 ? 19.957 -4.048 -5.894 1.00 82.50 192 HIS A CA 1
ATOM 1490 C C . HIS A 1 192 ? 20.986 -3.563 -6.928 1.00 82.50 192 HIS A C 1
ATOM 1492 O O . HIS A 1 192 ? 21.359 -4.340 -7.792 1.00 82.50 192 HIS A O 1
ATOM 1498 N N . LYS A 1 193 ? 21.544 -2.348 -6.811 1.00 76.12 193 LYS A N 1
ATOM 1499 C CA . LYS A 1 193 ? 22.519 -1.777 -7.774 1.00 76.12 193 LYS A CA 1
ATOM 1500 C C . LYS A 1 193 ? 23.725 -2.665 -8.104 1.00 76.12 193 LYS A C 1
ATOM 1502 O O . LYS A 1 193 ? 24.292 -2.548 -9.183 1.00 76.12 193 LYS A O 1
ATOM 1507 N N . ASN A 1 194 ? 24.139 -3.493 -7.145 1.00 69.56 194 ASN A N 1
ATOM 1508 C CA . ASN A 1 194 ? 25.320 -4.358 -7.219 1.00 69.56 194 ASN A CA 1
ATOM 1509 C C . ASN A 1 194 ? 24.958 -5.833 -6.983 1.00 69.56 194 ASN A C 1
ATOM 1511 O O . ASN A 1 194 ? 25.847 -6.662 -6.797 1.00 69.56 194 ASN A O 1
ATOM 1515 N N . THR A 1 195 ? 23.662 -6.129 -6.874 1.00 62.97 195 THR A N 1
ATOM 1516 C CA . THR A 1 195 ? 23.170 -7.491 -6.703 1.00 62.97 195 THR A CA 1
ATOM 1517 C C . THR A 1 195 ? 22.783 -7.969 -8.083 1.00 62.97 195 THR A C 1
ATOM 1519 O O . THR A 1 195 ? 21.909 -7.371 -8.701 1.00 62.97 195 THR A O 1
ATOM 1522 N N . ASP A 1 196 ? 23.471 -8.992 -8.571 1.00 57.06 196 ASP A N 1
ATOM 1523 C CA . ASP A 1 196 ? 23.130 -9.614 -9.842 1.00 57.06 196 ASP A CA 1
ATOM 1524 C C . ASP A 1 196 ? 21.719 -10.224 -9.731 1.00 57.06 196 ASP A C 1
ATOM 1526 O O . ASP A 1 196 ? 21.460 -11.025 -8.830 1.00 57.06 196 ASP A O 1
ATOM 1530 N N . LEU A 1 197 ? 20.791 -9.749 -10.569 1.00 59.25 197 LEU A N 1
ATOM 1531 C CA . LEU A 1 197 ? 19.372 -10.138 -10.596 1.00 59.25 197 LEU A CA 1
ATOM 1532 C C . LEU A 1 197 ? 19.066 -11.119 -11.743 1.00 59.25 197 LEU A C 1
ATOM 1534 O O . LEU A 1 197 ? 17.907 -11.319 -12.095 1.00 59.25 197 LEU A O 1
ATOM 1538 N N . VAL A 1 198 ? 20.092 -11.726 -12.343 1.00 51.72 198 VAL A N 1
ATOM 1539 C CA . VAL A 1 198 ? 19.933 -12.682 -13.443 1.00 51.72 198 VAL A CA 1
ATOM 1540 C C . VAL A 1 198 ? 19.399 -14.028 -12.917 1.00 51.72 198 VAL A C 1
ATOM 1542 O O . VAL A 1 198 ? 20.005 -14.668 -12.057 1.00 51.72 198 VAL A O 1
ATOM 1545 N N . GLU A 1 199 ? 18.247 -14.470 -13.432 1.00 49.97 199 GLU A N 1
ATOM 1546 C CA . GLU A 1 199 ? 17.523 -15.678 -13.002 1.00 49.97 199 GLU A CA 1
ATOM 1547 C C . GLU A 1 199 ? 17.694 -16.878 -13.982 1.00 49.97 199 GLU A C 1
ATOM 1549 O O . GLU A 1 199 ? 17.509 -16.739 -15.187 1.00 49.97 199 GLU A O 1
ATOM 1554 N N . TYR A 1 200 ? 17.981 -18.067 -13.414 1.00 47.56 200 TYR A N 1
ATOM 1555 C CA . TYR A 1 200 ? 17.815 -19.456 -13.920 1.00 47.56 200 TYR A CA 1
ATOM 1556 C C . TYR A 1 200 ? 18.669 -20.042 -15.077 1.00 47.56 200 TYR A C 1
ATOM 1558 O O . TYR A 1 200 ? 18.143 -20.449 -16.109 1.00 47.56 200 TYR A O 1
ATOM 1566 N N . SER A 1 201 ? 19.925 -20.396 -14.771 1.00 40.31 201 SER A N 1
ATOM 1567 C CA . SER A 1 201 ? 20.403 -21.775 -15.022 1.00 40.31 201 SER A CA 1
ATOM 1568 C C . SER A 1 201 ? 20.262 -22.548 -13.707 1.00 40.31 201 SER A C 1
ATOM 1570 O O . SER A 1 201 ? 20.839 -22.154 -12.695 1.00 40.31 201 SER A O 1
ATOM 1572 N N . ALA A 1 202 ? 19.438 -23.595 -13.665 1.00 46.19 202 ALA A N 1
ATOM 1573 C CA . ALA A 1 202 ? 19.193 -24.381 -12.455 1.00 46.19 202 ALA A CA 1
ATOM 1574 C C . ALA A 1 202 ? 20.505 -24.957 -11.879 1.00 46.19 202 ALA A C 1
ATOM 1576 O O . ALA A 1 202 ? 21.125 -25.823 -12.486 1.00 46.19 202 ALA A O 1
ATOM 1577 N N . GLY A 1 203 ? 20.915 -24.482 -10.699 1.00 38.78 203 GLY A N 1
ATOM 1578 C CA . GLY A 1 203 ? 22.088 -24.980 -9.974 1.00 38.78 203 GLY A CA 1
ATOM 1579 C C . GLY A 1 203 ? 23.094 -23.883 -9.625 1.00 38.78 203 GLY A C 1
ATOM 1580 O O . GLY A 1 203 ? 24.100 -23.726 -10.301 1.00 38.78 203 GLY A O 1
ATOM 1581 N N . SER A 1 204 ? 22.865 -23.201 -8.497 1.00 47.47 204 SER A N 1
ATOM 1582 C CA . SER A 1 204 ? 23.832 -22.328 -7.796 1.00 47.47 204 SER A CA 1
ATOM 1583 C C . SER A 1 204 ? 24.025 -20.899 -8.334 1.00 47.47 204 SER A C 1
ATOM 1585 O O . SER A 1 204 ? 25.028 -20.604 -8.971 1.00 47.47 204 SER A O 1
ATOM 1587 N N . LEU A 1 205 ? 23.152 -19.958 -7.946 1.00 47.97 205 LEU A N 1
ATOM 1588 C CA . LEU A 1 205 ? 23.422 -18.513 -8.050 1.00 47.97 205 LEU A CA 1
ATOM 1589 C C . LEU A 1 205 ? 22.978 -17.795 -6.765 1.00 47.97 205 LEU A C 1
ATOM 1591 O O . LEU A 1 205 ? 21.814 -17.857 -6.373 1.00 47.97 205 LEU A O 1
ATOM 1595 N N . ARG A 1 206 ? 23.927 -17.167 -6.057 1.00 48.25 206 ARG A N 1
ATOM 1596 C CA . ARG A 1 206 ? 23.694 -16.395 -4.826 1.00 48.25 206 ARG A CA 1
ATOM 1597 C C . ARG A 1 206 ? 24.667 -15.221 -4.751 1.00 48.25 206 ARG A C 1
ATOM 1599 O O . ARG A 1 206 ? 25.830 -15.408 -4.404 1.00 48.25 206 ARG A O 1
ATOM 1606 N N . LYS A 1 207 ? 24.156 -14.001 -4.873 1.00 53.75 207 LYS A N 1
ATOM 1607 C CA . LYS A 1 207 ? 24.565 -12.964 -3.928 1.00 53.75 207 LYS A CA 1
ATOM 1608 C C . LYS A 1 207 ? 23.292 -12.315 -3.424 1.00 53.75 207 LYS A C 1
ATOM 1610 O O . LYS A 1 207 ? 22.583 -11.669 -4.176 1.00 53.75 207 LYS A O 1
ATOM 1615 N N . ASN A 1 208 ? 22.959 -12.550 -2.160 1.00 62.44 208 ASN A N 1
ATOM 1616 C CA . ASN A 1 208 ? 21.970 -11.704 -1.504 1.00 62.44 208 ASN A CA 1
ATOM 1617 C C . ASN A 1 208 ? 22.465 -10.257 -1.574 1.00 62.44 208 ASN A C 1
ATOM 1619 O O . ASN A 1 208 ? 23.675 -10.029 -1.683 1.00 62.44 208 ASN A O 1
ATOM 1623 N N . VAL A 1 209 ? 21.542 -9.299 -1.459 1.00 71.75 209 VAL A N 1
ATOM 1624 C CA . VAL A 1 209 ? 21.913 -7.906 -1.188 1.00 71.75 209 VAL A CA 1
ATOM 1625 C C . VAL A 1 209 ? 22.999 -7.911 -0.116 1.00 71.75 209 VAL A C 1
ATOM 1627 O O . VAL A 1 209 ? 22.805 -8.505 0.949 1.00 71.75 209 VAL A O 1
ATOM 1630 N N . ASP A 1 210 ? 24.152 -7.316 -0.429 1.00 74.56 210 ASP A N 1
ATOM 1631 C CA . ASP A 1 210 ? 25.273 -7.290 0.503 1.00 74.56 210 ASP A CA 1
ATOM 1632 C C . ASP A 1 210 ? 24.800 -6.654 1.811 1.00 74.56 210 ASP A C 1
ATOM 1634 O O . ASP A 1 210 ? 24.389 -5.492 1.853 1.00 74.56 210 ASP A O 1
ATOM 1638 N N . THR A 1 211 ? 24.852 -7.435 2.889 1.00 74.88 211 THR A N 1
ATOM 1639 C CA . THR A 1 211 ? 24.374 -7.025 4.207 1.00 74.88 211 THR A CA 1
ATOM 1640 C C . THR A 1 211 ? 25.134 -5.821 4.764 1.00 74.88 211 THR A C 1
ATOM 1642 O O . THR A 1 211 ? 24.635 -5.172 5.684 1.00 74.88 211 THR A O 1
ATOM 1645 N N . SER A 1 212 ? 26.292 -5.465 4.194 1.00 75.56 212 SER A N 1
ATOM 1646 C CA . SER A 1 212 ? 26.991 -4.212 4.492 1.00 75.56 212 SER A CA 1
ATOM 1647 C C . SER A 1 212 ? 26.106 -2.978 4.261 1.00 75.56 212 SER A C 1
ATOM 1649 O O . SER A 1 212 ? 26.194 -2.014 5.021 1.00 75.56 212 SER A O 1
ATOM 1651 N N . ILE A 1 213 ? 25.155 -3.019 3.316 1.00 76.06 213 ILE A N 1
ATOM 1652 C CA . ILE A 1 213 ? 24.209 -1.914 3.090 1.00 76.06 213 ILE A CA 1
ATOM 1653 C C . ILE A 1 213 ? 23.296 -1.671 4.301 1.00 76.06 213 ILE A C 1
ATOM 1655 O O . ILE A 1 213 ? 22.856 -0.546 4.551 1.00 76.06 213 ILE A O 1
ATOM 1659 N N . CYS A 1 214 ? 23.034 -2.713 5.094 1.00 78.12 214 CYS A N 1
ATOM 1660 C CA . CYS A 1 214 ? 22.209 -2.629 6.292 1.00 78.12 214 CYS A CA 1
ATOM 1661 C C . CYS A 1 214 ? 22.935 -1.894 7.426 1.00 78.12 214 CYS A C 1
ATOM 1663 O O . CYS A 1 214 ? 22.276 -1.267 8.259 1.00 78.12 214 CYS A O 1
ATOM 1665 N N . TYR A 1 215 ? 24.274 -1.927 7.448 1.00 80.00 215 TYR A N 1
ATOM 1666 C CA . TYR A 1 215 ? 25.086 -1.290 8.486 1.00 80.00 215 TYR A CA 1
ATOM 1667 C C . TYR A 1 215 ? 24.744 0.194 8.628 1.00 80.00 215 TYR A C 1
ATOM 1669 O O . TYR A 1 215 ? 24.443 0.638 9.732 1.00 80.00 215 TYR A O 1
ATOM 1677 N N . TYR A 1 216 ? 24.651 0.935 7.518 1.00 73.25 216 TYR A N 1
ATOM 1678 C CA . TYR A 1 216 ? 24.396 2.383 7.516 1.00 73.25 216 TYR A CA 1
ATOM 1679 C C . TYR A 1 216 ? 23.146 2.810 8.299 1.00 73.25 216 TYR A C 1
ATOM 1681 O O . TYR A 1 216 ? 23.122 3.893 8.879 1.00 73.25 216 TYR A O 1
ATOM 1689 N N . CYS A 1 217 ? 22.109 1.969 8.354 1.00 75.38 217 CYS A N 1
ATOM 1690 C CA . CYS A 1 217 ? 20.884 2.269 9.101 1.00 75.38 217 CYS A CA 1
ATOM 1691 C C . CYS A 1 217 ? 20.912 1.773 10.553 1.00 75.38 217 CYS A C 1
ATOM 1693 O O . CYS A 1 217 ? 20.132 2.256 11.373 1.00 75.38 217 CYS A O 1
ATOM 1695 N N . HIS A 1 218 ? 21.768 0.804 10.863 1.00 81.19 218 HIS A N 1
ATOM 1696 C CA . HIS A 1 218 ? 21.798 0.084 12.136 1.00 81.19 218 HIS A CA 1
ATOM 1697 C C . HIS A 1 218 ? 23.087 0.333 12.938 1.00 81.19 218 HIS A C 1
ATOM 1699 O O . HIS A 1 218 ? 23.345 -0.351 13.928 1.00 81.19 218 HIS A O 1
ATOM 1705 N N . ILE A 1 219 ? 23.882 1.331 12.543 1.00 80.88 219 ILE A N 1
ATOM 1706 C CA . ILE A 1 219 ? 24.985 1.862 13.347 1.00 80.88 219 ILE A CA 1
ATOM 1707 C C . ILE A 1 219 ? 24.489 2.472 14.665 1.00 80.88 219 ILE A C 1
ATOM 1709 O O . ILE A 1 219 ? 23.302 2.761 14.851 1.00 80.88 219 ILE A O 1
ATOM 1713 N N . LYS A 1 220 ? 25.417 2.741 15.588 1.00 77.19 220 LYS A N 1
ATOM 1714 C CA . LYS A 1 220 ? 25.119 3.521 16.794 1.00 77.19 220 LYS A CA 1
ATOM 1715 C C . LYS A 1 220 ? 24.581 4.906 16.406 1.00 77.19 220 LYS A C 1
ATOM 1717 O O . LYS A 1 220 ? 25.255 5.650 15.707 1.00 77.19 220 LYS A O 1
ATOM 1722 N N . GLY A 1 221 ? 23.374 5.237 16.870 1.00 74.06 221 GLY A N 1
ATOM 1723 C CA . GLY A 1 221 ? 22.670 6.474 16.499 1.00 74.06 221 GLY A CA 1
ATOM 1724 C C . GLY A 1 221 ? 21.902 6.404 15.170 1.00 74.06 221 GLY A C 1
ATOM 1725 O O . GLY A 1 221 ? 21.285 7.391 14.783 1.00 74.06 221 GLY A O 1
ATOM 1726 N N . GLY A 1 222 ? 21.916 5.255 14.487 1.00 73.62 222 GLY A N 1
ATOM 1727 C CA . GLY A 1 222 ? 21.126 5.001 13.285 1.00 73.62 222 GLY A CA 1
ATOM 1728 C C . GLY A 1 222 ? 19.625 4.854 13.562 1.00 73.62 222 GLY A C 1
ATOM 1729 O O . GLY A 1 222 ? 19.171 4.792 14.704 1.00 73.62 222 GLY A O 1
ATOM 1730 N N . VAL A 1 223 ? 18.841 4.794 12.484 1.00 73.94 223 VAL A N 1
ATOM 1731 C CA . VAL A 1 223 ? 17.367 4.739 12.524 1.00 73.94 223 VAL A CA 1
ATOM 1732 C C . VAL A 1 223 ? 16.808 3.373 12.933 1.00 73.94 223 VAL A C 1
ATOM 1734 O O . VAL A 1 223 ? 15.652 3.272 13.343 1.00 73.94 223 VAL A O 1
ATOM 1737 N N . GLY A 1 224 ? 17.595 2.309 12.779 1.00 70.06 224 GLY A N 1
ATOM 1738 C CA . GLY A 1 224 ? 17.226 0.946 13.142 1.00 70.06 224 GLY A CA 1
ATOM 1739 C C . GLY A 1 224 ? 17.715 0.555 14.535 1.00 70.06 224 GLY A C 1
ATOM 1740 O O . GLY A 1 224 ? 18.649 1.145 15.077 1.00 70.06 224 GLY A O 1
ATOM 1741 N N . LYS A 1 225 ? 17.121 -0.500 15.110 1.00 71.75 225 LYS A N 1
ATOM 1742 C CA . LYS A 1 225 ? 17.710 -1.163 16.286 1.00 71.75 225 LYS A CA 1
ATOM 1743 C C . LYS A 1 225 ? 19.123 -1.612 15.925 1.00 71.75 225 LYS A C 1
ATOM 1745 O O . LYS A 1 225 ? 19.281 -2.288 14.914 1.00 71.75 225 LYS A O 1
ATOM 1750 N N . GLN A 1 226 ? 20.117 -1.245 16.728 1.00 68.69 226 GLN A N 1
ATOM 1751 C CA . GLN A 1 226 ? 21.506 -1.615 16.456 1.00 68.69 226 GLN A CA 1
ATOM 1752 C C . GLN A 1 226 ? 21.613 -3.129 16.275 1.00 68.69 226 GLN A C 1
ATOM 1754 O O . GLN A 1 226 ? 21.128 -3.886 17.120 1.00 68.69 226 GLN A O 1
ATOM 1759 N N . PHE A 1 227 ? 22.239 -3.567 15.184 1.00 58.88 227 PHE A N 1
ATOM 1760 C CA . PHE A 1 227 ? 22.727 -4.939 15.136 1.00 58.88 227 PHE A CA 1
ATOM 1761 C C . PHE A 1 227 ? 23.840 -5.047 16.182 1.00 58.88 227 PHE A C 1
ATOM 1763 O O . PHE A 1 227 ? 24.577 -4.084 16.389 1.00 58.88 227 PHE A O 1
ATOM 1770 N N . TYR A 1 228 ? 23.871 -6.161 16.915 1.00 48.06 228 TYR A N 1
ATOM 1771 C CA . TYR A 1 228 ? 24.764 -6.423 18.047 1.00 48.06 228 TYR A CA 1
ATOM 1772 C C . TYR A 1 228 ? 26.149 -5.786 17.883 1.00 48.06 228 TYR A C 1
ATOM 1774 O O . TYR A 1 228 ? 26.720 -5.841 16.799 1.00 48.06 228 TYR A O 1
ATOM 1782 N N . LYS A 1 229 ? 26.682 -5.197 18.965 1.00 43.16 229 LYS A N 1
ATOM 1783 C CA . LYS A 1 229 ? 28.035 -4.623 19.040 1.00 43.16 229 LYS A CA 1
ATOM 1784 C C . LYS A 1 229 ? 29.066 -5.631 18.511 1.00 43.16 229 LYS A C 1
ATOM 1786 O O . LYS A 1 229 ? 29.594 -6.426 19.284 1.00 43.16 229 LYS A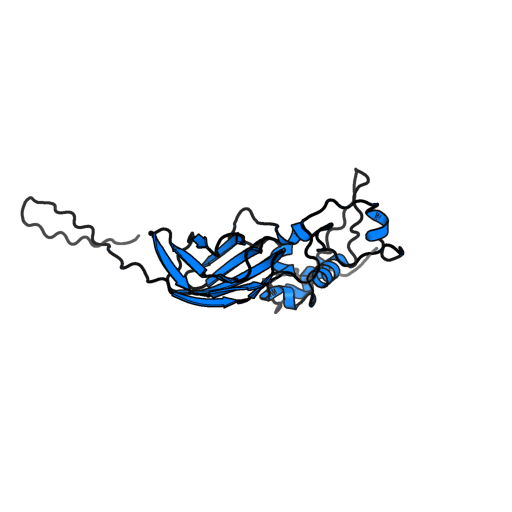 O 1
ATOM 1791 N N . ILE A 1 230 ? 29.376 -5.593 17.218 1.00 40.59 230 ILE A N 1
ATOM 1792 C CA . ILE A 1 230 ? 30.575 -6.235 16.699 1.00 40.59 230 ILE A CA 1
ATOM 1793 C C . ILE A 1 230 ? 31.698 -5.316 17.161 1.00 40.59 230 ILE A C 1
ATOM 1795 O O . ILE A 1 230 ? 31.911 -4.239 16.605 1.00 40.59 230 ILE A O 1
ATOM 1799 N N . SER A 1 231 ? 32.352 -5.686 18.259 1.00 36.38 231 SER A N 1
ATOM 1800 C CA . SER A 1 231 ? 33.650 -5.120 18.591 1.00 36.38 231 SER A CA 1
ATOM 1801 C C . SER A 1 231 ? 34.551 -5.396 17.394 1.00 36.38 231 SER A C 1
ATOM 1803 O O . SER A 1 231 ? 34.987 -6.529 17.211 1.00 36.38 231 SER A O 1
ATOM 1805 N N . PHE A 1 232 ? 34.807 -4.385 16.562 1.00 39.28 232 PHE A N 1
ATOM 1806 C CA . PHE A 1 232 ? 35.898 -4.421 15.596 1.00 39.28 232 PHE A CA 1
ATOM 1807 C C . PHE A 1 232 ? 37.209 -4.497 16.391 1.00 39.28 232 PHE A C 1
ATOM 1809 O O . PHE A 1 232 ? 37.835 -3.491 16.711 1.00 39.28 232 PHE A O 1
ATOM 1816 N N . LYS A 1 233 ? 37.591 -5.714 16.773 1.00 42.91 233 LYS A N 1
ATOM 1817 C CA . LYS A 1 233 ? 38.967 -6.097 17.066 1.00 42.91 233 LYS A CA 1
ATOM 1818 C C . LYS A 1 233 ? 39.351 -7.123 16.011 1.00 42.91 233 LYS A C 1
ATOM 1820 O O . LYS A 1 233 ? 38.944 -8.273 16.106 1.00 42.91 233 LYS A O 1
ATOM 1825 N N . GLY A 1 234 ? 40.115 -6.696 15.016 1.00 38.16 234 GLY A N 1
ATOM 1826 C CA . GLY A 1 234 ? 40.713 -7.596 14.034 1.00 38.16 234 GLY A CA 1
ATOM 1827 C C . GLY A 1 234 ? 40.873 -6.904 12.695 1.00 38.16 234 GLY A C 1
ATOM 1828 O O . GLY A 1 234 ? 39.882 -6.549 12.068 1.00 38.16 234 GLY A O 1
ATOM 1829 N N . GLY A 1 235 ? 42.124 -6.654 12.319 1.00 35.06 235 GLY A N 1
ATOM 1830 C CA . GLY A 1 235 ? 42.500 -5.942 11.109 1.00 35.06 235 GLY A CA 1
ATOM 1831 C C . GLY A 1 235 ? 42.094 -6.670 9.831 1.00 35.06 235 GLY A C 1
ATOM 1832 O O . GLY A 1 235 ? 41.994 -7.891 9.774 1.00 35.06 235 GLY A O 1
ATOM 1833 N N . ILE A 1 236 ? 41.896 -5.862 8.800 1.00 36.03 236 ILE A N 1
ATOM 1834 C CA . ILE A 1 236 ? 41.892 -6.262 7.397 1.00 36.03 236 ILE A CA 1
ATOM 1835 C C . ILE A 1 236 ? 43.258 -6.867 7.045 1.00 36.03 236 ILE A C 1
ATOM 1837 O O . ILE A 1 236 ? 44.262 -6.164 7.085 1.00 36.03 236 ILE A O 1
ATOM 1841 N N . ASN A 1 237 ? 43.266 -8.155 6.698 1.00 34.06 237 ASN A N 1
ATOM 1842 C CA . ASN A 1 237 ? 44.307 -8.823 5.917 1.00 34.06 237 ASN A CA 1
ATOM 1843 C C . ASN A 1 237 ? 43.653 -9.908 5.040 1.00 34.06 237 ASN A C 1
ATOM 1845 O O . ASN A 1 237 ? 43.063 -10.832 5.593 1.00 34.06 237 ASN A O 1
ATOM 1849 N N . GLY A 1 238 ? 43.835 -9.781 3.714 1.00 33.59 238 GLY A N 1
ATOM 1850 C CA . GLY A 1 238 ? 43.687 -10.810 2.659 1.00 33.59 238 GLY A CA 1
ATOM 1851 C C . GLY A 1 238 ? 42.259 -11.293 2.366 1.00 33.59 238 GLY A C 1
ATOM 1852 O O . GLY A 1 238 ? 41.493 -11.537 3.287 1.00 33.59 238 GLY A O 1
ATOM 1853 N N . HIS A 1 239 ? 41.806 -11.484 1.128 1.00 33.84 239 HIS A N 1
ATOM 1854 C CA . HIS A 1 239 ? 42.398 -11.481 -0.213 1.00 33.84 239 HIS A CA 1
ATOM 1855 C C . HIS A 1 239 ? 41.286 -11.123 -1.213 1.00 33.84 239 HIS A C 1
ATOM 1857 O O . HIS A 1 239 ? 40.109 -11.410 -0.892 1.00 33.84 239 HIS A O 1
#

pLDDT: mean 80.71, std 19.72, range [33.59, 98.62]

Secondary structure (DSSP, 8-state):
-----------SS---------------EEEEEESSEEETT-EEEEEEEEES--TT-EEE--TTEEEEEEEEETTEEEEEEEE-TT---SEEEEEEE-TTS-EEEEEEEEEEE---SS----PPP-S-HHHHH-TTSTT----TTSTTTGGGGGT-B-SSTTSB-HHHHHHH-HHHHTTS-SSHHHHHHHHHTTS-----SSS-----S-THHHHHHHSTTSSSPPP------S-----

Sequence (239 aa):
MRKYLFFIICLAPGLVVTPLNTFAAAKIKISQVTPKVVQQNDIKILSIQGSGFQKGAELDLGEGITVLSANITTRKIKAQITVDLDASISKRDVVITNPDGEKGQKKRGLQVKKCTENCEDFGSFEGNPIPIHDKNSDQYRTDCTNAACHRNKLKETSLDSSIMTFHVLKVLDPQFSKYFGKTNDKRCLYCHKNTDLVEYSAGSLRKNVDTSICYYCHIKGGVGKQFYKISFKGGINGH

Radius of gyration: 24.95 Å; chains: 1; bounding box: 76×36×78 Å

Foldseek 3Di:
DDDDDDDDDDDDPDPPPDPPDPPPQDAWDWDAWPPQEDEAQDWAKIKIFTARADPPKDKDFDPQKDFLFWQDDRTMIITTIGGHQVRDFAQTKIWIAHPVRHIDIDGSRHTYHYDDPLSDAQDADDDAPVLCQDPPHPNPDQCQCRSNHDVCLCSDADPHSNDRDPLVCCQHPPVRVVVQDDHSSSNVCSQCVPPRPHDDPPDDDDDDRPCVVVCQQQPDVHVDPHDPPPPPDDDDDDD